Protein AF-A0A955XIW6-F1 (afdb_monomer_lite)

Structure (mmCIF, N/CA/C/O backbone):
data_AF-A0A955XIW6-F1
#
_entry.id   AF-A0A955XIW6-F1
#
loop_
_atom_site.group_PDB
_atom_site.id
_atom_site.type_symbol
_atom_site.label_atom_id
_atom_site.label_alt_id
_atom_site.label_comp_id
_atom_site.label_asym_id
_atom_site.label_entity_id
_atom_site.label_seq_id
_atom_site.pdbx_PDB_ins_code
_atom_site.Cartn_x
_atom_site.Cartn_y
_atom_site.Cartn_z
_atom_site.occupancy
_atom_site.B_iso_or_equiv
_atom_site.auth_seq_id
_atom_site.auth_comp_id
_atom_site.auth_asym_id
_atom_site.auth_atom_id
_atom_site.pdbx_PDB_model_num
ATOM 1 N N . MET A 1 1 ? -33.680 19.887 13.779 1.00 38.38 1 MET A N 1
ATOM 2 C CA . MET A 1 1 ? -32.211 19.962 13.928 1.00 38.38 1 MET A CA 1
ATOM 3 C C . MET A 1 1 ? -31.646 18.628 13.481 1.00 38.38 1 MET A C 1
ATOM 5 O O . MET A 1 1 ? -32.056 17.613 14.028 1.00 38.38 1 MET A O 1
ATOM 9 N N . ARG A 1 2 ? -30.836 18.601 12.418 1.00 37.00 2 ARG A N 1
ATOM 10 C CA . ARG A 1 2 ? -30.135 17.376 12.003 1.00 37.00 2 ARG A CA 1
ATOM 11 C C . ARG A 1 2 ? -28.950 17.178 12.957 1.00 37.00 2 ARG A C 1
ATOM 13 O O . ARG A 1 2 ? -28.319 18.185 13.266 1.00 37.00 2 ARG A O 1
ATOM 20 N N . PRO A 1 3 ? -28.671 15.960 13.448 1.00 46.31 3 PRO A N 1
ATOM 21 C CA . PRO A 1 3 ? -27.450 15.721 14.205 1.00 46.31 3 PRO A CA 1
ATOM 22 C C . PRO A 1 3 ? -26.263 15.999 13.280 1.00 46.31 3 PRO A C 1
ATOM 24 O O . PRO A 1 3 ? -26.223 15.479 12.160 1.00 46.31 3 PRO A O 1
ATOM 27 N N . ASP A 1 4 ? -25.359 16.868 13.726 1.00 52.41 4 ASP A N 1
ATOM 28 C CA . ASP A 1 4 ? -24.097 17.112 13.040 1.00 52.41 4 ASP A CA 1
ATOM 29 C C . ASP A 1 4 ? -23.379 15.778 12.871 1.00 52.41 4 ASP A C 1
ATOM 31 O O . ASP A 1 4 ? -23.241 14.998 13.818 1.00 52.41 4 ASP A O 1
ATOM 35 N N . ARG A 1 5 ? -22.985 15.478 11.632 1.00 57.91 5 ARG A N 1
ATOM 36 C CA . ARG A 1 5 ? -22.161 14.301 11.375 1.00 57.91 5 ARG A CA 1
ATOM 37 C C . ARG A 1 5 ? -20.824 14.504 12.091 1.00 57.91 5 ARG A C 1
ATOM 39 O O . ARG A 1 5 ? -20.301 15.619 12.045 1.00 57.91 5 ARG A O 1
ATOM 46 N N . PRO A 1 6 ? -20.265 13.464 12.729 1.00 60.72 6 PRO A N 1
ATOM 47 C CA . PRO A 1 6 ? -18.927 13.560 13.292 1.00 60.72 6 PRO A CA 1
ATOM 48 C C . PRO A 1 6 ? -17.937 13.976 12.195 1.00 60.72 6 PRO A C 1
ATOM 50 O O . PRO A 1 6 ? -18.067 13.564 11.040 1.00 60.72 6 PRO A O 1
ATOM 53 N N . SER A 1 7 ? -16.970 14.822 12.554 1.00 70.81 7 SER A N 1
ATOM 54 C CA . SER A 1 7 ? -15.872 15.185 11.654 1.00 70.81 7 SER A CA 1
ATOM 55 C C . SER A 1 7 ? -15.131 13.920 11.210 1.00 70.81 7 SER A C 1
ATOM 57 O O . SER A 1 7 ? -14.942 13.007 12.015 1.00 70.81 7 SER A O 1
ATOM 59 N N . THR A 1 8 ? -14.672 13.873 9.956 1.00 77.31 8 THR A N 1
ATOM 60 C CA . THR A 1 8 ? -13.858 12.765 9.420 1.00 77.31 8 THR A CA 1
ATOM 61 C C . THR A 1 8 ? -12.660 12.449 10.329 1.00 77.31 8 THR A C 1
ATOM 63 O O . THR A 1 8 ? -12.328 11.285 10.539 1.00 77.31 8 THR A O 1
ATOM 66 N N . ASP A 1 9 ? -12.077 13.476 10.954 1.00 79.06 9 ASP A N 1
ATOM 67 C CA . ASP A 1 9 ? -10.955 13.333 11.889 1.00 79.06 9 ASP A CA 1
ATOM 68 C C . ASP A 1 9 ? -11.348 12.606 13.186 1.00 79.06 9 ASP A C 1
ATOM 70 O O . ASP A 1 9 ? -10.574 11.807 13.718 1.00 79.06 9 ASP A O 1
ATOM 74 N N . ASP A 1 10 ? -12.564 12.836 13.691 1.00 82.75 10 ASP A N 1
ATOM 75 C CA . ASP A 1 10 ? -13.073 12.164 14.890 1.00 82.75 10 ASP A CA 1
ATOM 76 C C . ASP A 1 10 ? -13.333 10.678 14.609 1.00 82.75 10 ASP A C 1
ATOM 78 O O . ASP A 1 10 ? -13.043 9.831 15.454 1.00 82.75 10 ASP A O 1
ATOM 82 N N . GLU A 1 11 ? -13.821 10.331 13.415 1.00 84.25 11 GLU A N 1
ATOM 83 C CA . GLU A 1 11 ? -13.985 8.931 13.012 1.00 84.25 11 GLU A CA 1
ATOM 84 C C . GLU A 1 11 ? -12.640 8.198 12.903 1.00 84.25 11 GLU A C 1
ATOM 86 O O . GLU A 1 11 ? -12.513 7.048 13.337 1.00 84.25 11 GLU A O 1
ATOM 91 N N . ASP A 1 12 ? -11.616 8.856 12.365 1.00 82.75 12 ASP A N 1
ATOM 92 C CA . ASP A 1 12 ? -10.284 8.268 12.245 1.00 82.75 12 ASP A CA 1
ATOM 93 C C . ASP A 1 12 ? -9.583 8.141 13.606 1.00 82.75 12 ASP A C 1
ATOM 95 O O . ASP A 1 12 ? -8.944 7.119 13.882 1.00 82.75 12 ASP A O 1
ATOM 99 N N . LEU A 1 13 ? -9.741 9.123 14.498 1.00 84.75 13 LEU A N 1
ATOM 100 C CA . LEU A 1 13 ? -9.284 9.033 15.889 1.00 84.75 13 LEU A CA 1
ATOM 101 C C . LEU A 1 13 ? -9.986 7.900 16.644 1.00 84.75 13 LEU A C 1
ATOM 103 O O . LEU A 1 13 ? -9.336 7.162 17.387 1.00 84.75 13 LEU A O 1
ATOM 107 N N . ALA A 1 14 ? -11.285 7.716 16.411 1.00 84.56 14 ALA A N 1
ATOM 108 C CA . ALA A 1 14 ? -12.060 6.604 16.943 1.00 84.56 14 ALA A CA 1
ATOM 109 C C . ALA A 1 14 ? -11.478 5.247 16.509 1.00 84.56 14 ALA A C 1
ATOM 111 O O . ALA A 1 14 ? -11.221 4.380 17.350 1.00 84.56 14 ALA A O 1
ATOM 112 N N . ARG A 1 15 ? -11.197 5.064 15.213 1.00 85.00 15 ARG A N 1
ATOM 113 C CA . ARG A 1 15 ? -10.587 3.822 14.701 1.00 85.00 15 ARG A CA 1
ATOM 114 C C . ARG A 1 15 ? -9.223 3.553 15.330 1.00 85.00 15 ARG A C 1
ATOM 116 O O . ARG A 1 15 ? -8.916 2.407 15.659 1.00 85.00 15 ARG A O 1
ATOM 123 N N . VAL A 1 16 ? -8.410 4.594 15.518 1.00 84.25 16 VAL A N 1
ATOM 124 C CA . VAL A 1 16 ? -7.100 4.478 16.174 1.00 84.25 16 VAL A CA 1
ATOM 125 C C . VAL A 1 16 ? -7.256 4.069 17.639 1.00 84.25 16 VAL A C 1
ATOM 127 O O . VAL A 1 16 ? -6.618 3.103 18.054 1.00 84.25 16 VAL A O 1
ATOM 130 N N . ALA A 1 17 ? -8.132 4.730 18.399 1.00 83.75 17 ALA A N 1
ATOM 131 C CA . ALA A 1 17 ? -8.375 4.416 19.807 1.00 83.75 17 ALA A CA 1
ATOM 132 C C . ALA A 1 17 ? -8.881 2.976 20.006 1.00 83.75 17 ALA A C 1
ATOM 134 O O . ALA A 1 17 ? -8.405 2.274 20.902 1.00 83.75 17 ALA A O 1
ATOM 135 N N . LEU A 1 18 ? -9.779 2.516 19.126 1.00 86.44 18 LEU A N 1
ATOM 136 C CA . LEU A 1 18 ? -10.294 1.147 19.134 1.00 86.44 18 LEU A CA 1
ATOM 137 C C . LEU A 1 18 ? -9.196 0.127 18.801 1.00 86.44 18 LEU A C 1
ATOM 139 O O . LEU A 1 18 ? -9.043 -0.867 19.506 1.00 86.44 18 LEU A O 1
ATOM 143 N N . ARG A 1 19 ? -8.382 0.384 17.767 1.00 83.19 19 ARG A N 1
ATOM 144 C CA . ARG A 1 19 ? -7.275 -0.508 17.373 1.00 83.19 19 ARG A CA 1
ATOM 145 C C . ARG A 1 19 ? -6.213 -0.645 18.466 1.00 83.19 19 ARG A C 1
ATOM 147 O O . ARG A 1 19 ? -5.541 -1.668 18.539 1.00 83.19 19 ARG A O 1
ATOM 154 N N . MET A 1 20 ? -6.052 0.383 19.292 1.00 80.06 20 MET A N 1
ATOM 155 C CA . MET A 1 20 ? -5.128 0.377 20.426 1.00 80.06 20 MET A CA 1
ATOM 156 C C . MET A 1 20 ? -5.730 -0.231 21.701 1.00 80.06 20 MET A C 1
ATOM 158 O O . MET A 1 20 ? -5.010 -0.358 22.687 1.00 80.06 20 MET A O 1
ATOM 162 N N . GLY A 1 21 ? -7.019 -0.597 21.700 1.00 82.69 21 GLY A N 1
ATOM 163 C CA . GLY A 1 21 ? -7.704 -1.165 22.865 1.00 82.69 21 GLY A CA 1
ATOM 164 C C . GLY A 1 21 ? -7.826 -0.192 24.040 1.00 82.69 21 GLY A C 1
ATOM 165 O O . GLY A 1 21 ? -7.920 -0.624 25.183 1.00 82.69 21 GLY A O 1
ATOM 166 N N . LEU A 1 22 ? -7.774 1.118 23.778 1.00 81.81 22 LEU A N 1
ATOM 167 C CA . LEU A 1 22 ? -7.782 2.141 24.828 1.00 81.81 22 LEU A CA 1
ATOM 168 C C . LEU A 1 22 ? -9.195 2.483 25.309 1.00 81.81 22 LEU A C 1
ATOM 170 O O . LEU A 1 22 ? -9.348 3.007 26.408 1.00 81.81 22 LEU A O 1
ATOM 174 N N . VAL A 1 23 ? -10.210 2.227 24.478 1.00 83.56 23 VAL A N 1
ATOM 175 C CA . VAL A 1 23 ? -11.614 2.561 24.742 1.00 83.56 23 VAL A CA 1
ATOM 176 C C . VAL A 1 23 ? -12.522 1.499 24.131 1.00 83.56 23 VAL A C 1
ATOM 178 O O . VAL A 1 23 ? -12.288 1.050 23.008 1.00 83.56 23 VAL A O 1
ATOM 181 N N . ASP A 1 24 ? -13.591 1.151 24.843 1.00 86.00 24 ASP A N 1
ATOM 182 C CA . ASP A 1 24 ? -14.615 0.224 24.364 1.00 86.00 24 ASP A CA 1
ATOM 183 C C . ASP A 1 24 ? -15.459 0.821 23.228 1.00 86.00 24 ASP A C 1
ATOM 185 O O . ASP A 1 24 ? -15.767 2.017 23.205 1.00 86.00 24 ASP A O 1
ATOM 189 N N . ALA A 1 25 ? -15.925 -0.037 22.317 1.00 84.00 25 ALA A N 1
ATOM 190 C CA . ALA A 1 25 ? -16.745 0.370 21.173 1.00 84.00 25 ALA A CA 1
ATOM 191 C C . ALA A 1 25 ? -18.039 1.104 21.579 1.00 84.00 25 ALA A C 1
ATOM 193 O O . ALA A 1 25 ? -18.483 2.006 20.866 1.00 84.00 25 ALA A O 1
ATOM 194 N N . ASP A 1 26 ? -18.635 0.751 22.722 1.00 83.06 26 ASP A N 1
ATOM 195 C CA . ASP A 1 26 ? -19.843 1.408 23.234 1.00 83.06 26 ASP A CA 1
ATOM 196 C C . ASP A 1 26 ? -19.561 2.830 23.732 1.00 83.06 26 ASP A C 1
ATOM 198 O O . ASP A 1 26 ? -20.311 3.757 23.419 1.00 83.06 26 ASP A O 1
ATOM 202 N N . ALA A 1 27 ? -18.448 3.028 24.444 1.00 81.75 27 ALA A N 1
ATOM 203 C CA . ALA A 1 27 ? -18.028 4.347 24.913 1.00 81.75 27 ALA A CA 1
ATOM 204 C C . ALA A 1 27 ? -17.672 5.272 23.737 1.00 81.75 27 ALA A C 1
ATOM 206 O O . ALA A 1 27 ? -18.007 6.456 23.751 1.00 81.75 27 ALA A O 1
ATOM 207 N N . LEU A 1 28 ? -17.064 4.714 22.689 1.00 84.88 28 LEU A N 1
ATOM 208 C CA . LEU A 1 28 ? -16.744 5.422 21.453 1.00 84.88 28 LEU A CA 1
ATOM 209 C C . LEU A 1 28 ? -18.006 5.854 20.688 1.00 84.88 28 LEU A C 1
ATOM 211 O O . LEU A 1 28 ? -18.112 7.005 20.266 1.00 84.88 28 LEU A O 1
ATOM 215 N N . ARG A 1 29 ? -18.985 4.946 20.546 1.00 83.88 29 ARG A N 1
ATOM 216 C CA . ARG A 1 29 ? -20.280 5.237 19.908 1.00 83.88 29 ARG A CA 1
ATOM 217 C C . ARG A 1 29 ? -21.044 6.321 20.663 1.00 83.88 29 ARG A C 1
ATOM 219 O O . ARG A 1 29 ? -21.563 7.240 20.036 1.00 83.88 29 ARG A O 1
ATOM 226 N N . ALA A 1 30 ? -21.074 6.244 21.993 1.00 82.81 30 ALA A N 1
ATOM 227 C CA . ALA A 1 30 ? -21.705 7.260 22.829 1.00 82.81 30 ALA A CA 1
ATOM 228 C C . ALA A 1 30 ? -21.022 8.630 22.682 1.00 82.81 30 ALA A C 1
ATOM 230 O O . ALA A 1 30 ? -21.704 9.645 22.556 1.00 82.81 30 ALA A O 1
ATOM 231 N N . ALA A 1 31 ? -19.686 8.655 22.643 1.00 82.25 31 ALA A N 1
ATOM 232 C CA . ALA A 1 31 ? -18.928 9.886 22.463 1.00 82.25 31 ALA A CA 1
ATOM 233 C C . ALA A 1 31 ? -19.167 10.513 21.083 1.00 82.25 31 ALA A C 1
ATOM 235 O O . ALA A 1 31 ? -19.393 11.714 21.020 1.00 82.25 31 ALA A O 1
ATOM 236 N N . LEU A 1 32 ? -19.191 9.721 20.003 1.00 83.31 32 LEU A N 1
ATOM 237 C CA . LEU A 1 32 ? -19.461 10.202 18.641 1.00 83.31 32 LEU A CA 1
ATOM 238 C C . LEU A 1 32 ? -20.900 10.706 18.452 1.00 83.31 32 LEU A C 1
ATOM 240 O O . LEU A 1 32 ? -21.112 11.655 17.703 1.00 83.31 32 LEU A O 1
ATOM 244 N N . ALA A 1 33 ? -21.877 10.097 19.131 1.00 81.81 33 ALA A N 1
ATOM 245 C CA . ALA A 1 33 ? -23.287 10.482 19.044 1.00 81.81 33 ALA A CA 1
ATOM 246 C C . ALA A 1 33 ? -23.636 11.746 19.853 1.00 81.81 33 ALA A C 1
ATOM 248 O O . ALA A 1 33 ? -24.659 12.380 19.588 1.00 81.81 33 ALA A O 1
ATOM 249 N N . ALA A 1 34 ? -22.820 12.108 20.846 1.00 78.06 34 ALA A N 1
ATOM 250 C CA . ALA A 1 34 ? -23.052 13.283 21.676 1.00 78.06 34 ALA A CA 1
ATOM 251 C C . ALA A 1 34 ? -22.652 14.571 20.927 1.00 78.06 34 ALA A C 1
ATOM 253 O O . ALA A 1 34 ? -21.467 14.730 20.613 1.00 78.06 34 ALA A O 1
ATOM 254 N N . PRO A 1 35 ? -23.582 15.513 20.673 1.00 68.56 35 PRO A N 1
ATOM 255 C CA . PRO A 1 35 ? -23.243 16.795 20.064 1.00 68.56 35 PRO A CA 1
ATOM 256 C C . PRO A 1 35 ? -22.371 17.606 21.029 1.00 68.56 35 PRO A C 1
ATOM 258 O O . PRO A 1 35 ? -22.743 17.834 22.182 1.00 68.56 35 PRO A O 1
ATOM 261 N N . SER A 1 36 ? -21.187 18.010 20.579 1.00 73.19 36 SER A N 1
ATOM 262 C CA . SER A 1 36 ? -20.248 18.797 21.374 1.00 73.19 36 SER A CA 1
ATOM 263 C C . SER A 1 36 ? -19.308 19.577 20.469 1.00 73.19 36 SER A C 1
ATOM 265 O O . SER A 1 36 ? -18.852 19.047 19.462 1.00 73.19 36 SER A O 1
ATOM 267 N N . ASP A 1 37 ? -18.940 20.780 20.901 1.00 73.69 37 ASP A N 1
ATOM 268 C CA . ASP A 1 37 ? -17.902 21.594 20.256 1.00 73.69 37 ASP A CA 1
ATOM 269 C C . ASP A 1 37 ? -16.476 21.115 20.598 1.00 73.69 37 ASP A C 1
ATOM 271 O O . ASP A 1 37 ? -15.488 21.714 20.176 1.00 73.69 37 ASP A O 1
ATOM 275 N N . ARG A 1 38 ? -16.344 20.053 21.407 1.00 77.25 38 ARG A N 1
ATOM 276 C CA . ARG A 1 38 ? -15.060 19.467 21.815 1.00 77.25 38 ARG A CA 1
ATOM 277 C C . ARG A 1 38 ? -14.713 18.255 20.952 1.00 77.25 38 ARG A C 1
ATOM 279 O O . ARG A 1 38 ? -15.581 17.430 20.664 1.00 77.25 38 ARG A O 1
ATOM 286 N N . GLY A 1 39 ? -13.430 18.101 20.621 1.00 83.44 39 GLY A N 1
ATOM 287 C CA . GLY A 1 39 ? -12.929 16.945 19.870 1.00 83.44 39 GLY A CA 1
ATOM 288 C C . GLY A 1 39 ? -13.199 15.615 20.583 1.00 83.44 39 GLY A C 1
ATOM 289 O O . GLY A 1 39 ? -13.382 15.569 21.804 1.00 83.44 39 GLY A O 1
ATOM 290 N N . LEU A 1 40 ? -13.228 14.506 19.834 1.00 85.81 40 LEU A N 1
ATOM 291 C CA . LEU A 1 40 ? -13.548 13.175 20.375 1.00 85.81 40 LEU A CA 1
ATOM 292 C C . LEU A 1 40 ? -12.718 12.796 21.614 1.00 85.81 40 LEU A C 1
ATOM 294 O O . LEU A 1 40 ? -13.264 12.291 22.595 1.00 85.81 40 LEU A O 1
ATOM 298 N N . LEU A 1 41 ? -11.405 13.036 21.588 1.00 85.00 41 LEU A N 1
ATOM 299 C CA . LEU A 1 41 ? -10.522 12.660 22.696 1.00 85.00 41 LEU A CA 1
ATOM 300 C C . LEU A 1 41 ? -10.822 13.455 23.970 1.00 85.00 41 LEU A C 1
ATOM 302 O O . LEU A 1 41 ? -10.841 12.871 25.050 1.00 85.00 41 LEU A O 1
ATOM 306 N N . ASP A 1 42 ? -11.141 14.743 23.849 1.00 85.12 42 ASP A N 1
ATOM 307 C CA . ASP A 1 42 ? -11.477 15.592 24.995 1.00 85.12 42 ASP A CA 1
ATOM 308 C C . ASP A 1 42 ? -12.825 15.181 25.608 1.00 85.12 42 ASP A C 1
ATOM 310 O O . ASP A 1 42 ? -12.999 15.222 26.827 1.00 85.12 42 ASP A O 1
ATOM 314 N N . ARG A 1 43 ? -13.776 14.717 24.778 1.00 86.81 43 ARG A N 1
ATOM 315 C CA . ARG A 1 43 ? -15.036 14.110 25.245 1.00 86.81 43 ARG A CA 1
ATOM 316 C C . ARG A 1 43 ? -14.783 12.826 26.034 1.00 86.81 43 ARG A C 1
ATOM 318 O O . ARG A 1 43 ? -15.349 12.644 27.110 1.00 86.81 43 ARG A O 1
ATOM 325 N N . LEU A 1 44 ? -13.916 11.951 25.527 1.00 85.50 44 LEU A N 1
ATOM 326 C CA . LEU A 1 44 ? -13.565 10.690 26.189 1.00 85.50 44 LEU A CA 1
ATOM 327 C C . LEU A 1 44 ? -12.792 10.913 27.496 1.00 85.50 44 LEU A C 1
ATOM 329 O O . LEU A 1 44 ? -13.019 10.195 28.471 1.00 85.50 44 LEU A O 1
ATOM 333 N N . GLN A 1 45 ? -11.944 11.941 27.549 1.00 88.00 45 GLN A N 1
ATOM 334 C CA . GLN A 1 45 ? -11.270 12.371 28.775 1.00 88.00 45 GLN A CA 1
ATOM 335 C C . GLN A 1 45 ? -12.246 12.947 29.800 1.00 88.00 45 GLN A C 1
ATOM 337 O O . GLN A 1 45 ? -12.214 12.551 30.964 1.00 88.00 45 GLN A O 1
ATOM 342 N N . ALA A 1 46 ? -13.154 13.833 29.379 1.00 83.88 46 ALA A N 1
ATOM 343 C CA . ALA A 1 46 ? -14.174 14.404 30.258 1.00 83.88 46 ALA A CA 1
ATOM 344 C C . ALA A 1 46 ? -15.117 13.331 30.832 1.00 83.88 46 ALA A C 1
ATOM 346 O O . ALA A 1 46 ? -15.574 13.452 31.965 1.00 83.88 46 ALA A O 1
ATOM 347 N N . ALA A 1 47 ? -15.368 12.259 30.075 1.00 82.75 47 ALA A N 1
ATOM 348 C CA . ALA A 1 47 ? -16.132 11.097 30.521 1.00 82.75 47 ALA A CA 1
ATOM 349 C C . ALA A 1 47 ? -15.334 10.129 31.421 1.00 82.75 47 ALA A C 1
ATOM 351 O O . ALA A 1 47 ? -15.868 9.092 31.818 1.00 82.75 47 ALA A O 1
ATOM 352 N N . GLY A 1 48 ? -14.057 10.415 31.708 1.00 83.12 48 GLY A N 1
ATOM 353 C CA . GLY A 1 48 ? -13.176 9.550 32.499 1.00 83.12 48 GLY A CA 1
ATOM 354 C C . GLY A 1 48 ? -12.850 8.212 31.827 1.00 83.12 48 GLY A C 1
ATOM 355 O O . GLY A 1 48 ? -12.413 7.280 32.495 1.00 83.12 48 GLY A O 1
ATOM 356 N N . ARG A 1 49 ? -13.089 8.091 30.515 1.00 85.38 49 ARG A N 1
ATOM 357 C CA . ARG A 1 49 ? -12.875 6.860 29.736 1.00 85.38 49 ARG A CA 1
ATOM 358 C C . ARG A 1 49 ? -11.472 6.753 29.159 1.00 85.38 49 ARG A C 1
ATOM 360 O O . ARG A 1 49 ? -11.113 5.702 28.645 1.00 85.38 49 ARG A O 1
ATOM 367 N N . LEU A 1 50 ? -10.705 7.837 29.214 1.00 86.88 50 LEU A N 1
ATOM 368 C CA . LEU A 1 50 ? -9.379 7.922 28.631 1.00 86.88 50 LEU A CA 1
ATOM 369 C C . LEU A 1 50 ? -8.507 8.874 29.462 1.00 86.88 50 LEU A C 1
ATOM 371 O O . LEU A 1 50 ? -8.971 9.938 29.871 1.00 86.88 50 LEU A O 1
ATOM 375 N N . SER A 1 51 ? -7.250 8.511 29.716 1.00 87.88 51 SER A N 1
ATOM 376 C CA . SER A 1 51 ? -6.305 9.362 30.449 1.00 87.88 51 SER A CA 1
ATOM 377 C C . SER A 1 51 ? -5.680 10.455 29.565 1.00 87.88 51 SER A C 1
ATOM 379 O O . SER A 1 51 ? -5.746 10.419 28.333 1.00 87.88 51 SER A O 1
ATOM 381 N N . GLY A 1 52 ? -5.027 11.434 30.204 1.00 83.56 52 GLY A N 1
ATOM 382 C CA . GLY A 1 52 ? -4.179 12.439 29.546 1.00 83.56 52 GLY A CA 1
ATOM 383 C C . GLY A 1 52 ? -3.168 11.826 28.576 1.00 83.56 52 GLY A C 1
ATOM 384 O O . GLY A 1 52 ? -3.105 12.182 27.401 1.00 83.56 52 GLY A O 1
ATOM 385 N N . GLU A 1 53 ? -2.422 10.843 29.072 1.00 83.00 53 GLU A N 1
ATOM 386 C CA . GLU A 1 53 ? -1.368 10.154 28.328 1.00 83.00 53 GLU A CA 1
ATOM 387 C C . GLU A 1 53 ? -1.925 9.298 27.188 1.00 83.00 53 GLU A C 1
ATOM 389 O O . GLU A 1 53 ? -1.359 9.267 26.096 1.00 83.00 53 GLU A O 1
ATOM 394 N N . GLN A 1 54 ? -3.064 8.638 27.410 1.00 84.19 54 GLN A N 1
ATOM 395 C CA . GLN A 1 54 ? -3.731 7.828 26.392 1.00 84.19 54 GLN A CA 1
ATOM 396 C C . GLN A 1 54 ? -4.276 8.689 25.241 1.00 84.19 54 GLN A C 1
ATOM 398 O O . GLN A 1 54 ? -4.190 8.275 24.085 1.00 84.19 54 GLN A O 1
ATOM 403 N N . ALA A 1 55 ? -4.769 9.905 25.514 1.00 84.06 55 ALA A N 1
ATOM 404 C CA . ALA A 1 55 ? -5.171 10.841 24.455 1.00 84.06 55 ALA A CA 1
ATOM 405 C C . ALA A 1 55 ? -3.978 11.279 23.619 1.00 84.06 55 ALA A C 1
ATOM 407 O O . ALA A 1 55 ? -4.054 11.306 22.392 1.00 84.06 55 ALA A O 1
ATOM 408 N N . GLU A 1 56 ? -2.867 11.596 24.277 1.00 82.94 56 GLU A N 1
ATOM 409 C CA . GLU A 1 56 ? -1.657 12.026 23.590 1.00 82.94 56 GLU A CA 1
ATOM 410 C C . GLU A 1 56 ? -1.068 10.907 22.729 1.00 82.94 56 GLU A C 1
ATOM 412 O O . GLU A 1 56 ? -0.642 11.126 21.591 1.00 82.94 56 GLU A O 1
ATOM 417 N N . LEU A 1 57 ? -1.130 9.674 23.231 1.00 82.00 57 LEU A N 1
ATOM 418 C CA . LEU A 1 57 ? -0.770 8.484 22.481 1.00 82.00 57 LEU A CA 1
ATOM 419 C C . LEU A 1 57 ? -1.677 8.289 21.252 1.00 82.00 57 LEU A C 1
ATOM 421 O O . LEU A 1 57 ? -1.157 8.061 20.158 1.00 82.00 57 LEU A O 1
ATOM 425 N N . CYS A 1 58 ? -2.999 8.451 21.394 1.00 83.25 58 CYS A N 1
ATOM 426 C CA . CYS A 1 58 ? -3.945 8.422 20.272 1.00 83.25 58 CYS A CA 1
ATOM 427 C C . CYS A 1 58 ? -3.633 9.500 19.228 1.00 83.25 58 CYS A C 1
ATOM 429 O O . CYS A 1 58 ? -3.567 9.188 18.038 1.00 83.25 58 CYS A O 1
ATOM 431 N N . ARG A 1 59 ? -3.381 10.748 19.651 1.00 84.06 59 ARG A N 1
ATOM 432 C CA . ARG A 1 59 ? -3.016 11.853 18.746 1.00 84.06 59 ARG A CA 1
ATOM 433 C C . ARG A 1 59 ? -1.749 11.534 17.962 1.00 84.06 59 ARG A C 1
ATOM 435 O O . ARG A 1 59 ? -1.721 11.686 16.742 1.00 84.06 59 ARG A O 1
ATOM 442 N N . ARG A 1 60 ? -0.715 11.027 18.637 1.00 81.56 60 ARG A N 1
ATOM 443 C CA . ARG A 1 60 ? 0.538 10.608 17.994 1.00 81.56 60 ARG A CA 1
ATOM 444 C C . ARG A 1 60 ? 0.339 9.459 17.009 1.00 81.56 60 ARG A C 1
ATOM 446 O O . ARG A 1 60 ? 0.903 9.495 15.918 1.00 81.56 60 ARG A O 1
ATOM 453 N N . ALA A 1 61 ? -0.439 8.446 17.381 1.00 80.88 61 ALA A N 1
ATOM 454 C CA . ALA A 1 61 ? -0.710 7.291 16.530 1.00 80.88 61 ALA A CA 1
ATOM 455 C C . ALA A 1 61 ? -1.544 7.670 15.296 1.00 80.88 61 ALA A C 1
ATOM 457 O O . ALA A 1 61 ? -1.257 7.206 14.188 1.00 80.88 61 ALA A O 1
ATOM 458 N N . HIS A 1 62 ? -2.528 8.553 15.463 1.00 84.00 62 HIS A N 1
ATOM 459 C CA . HIS A 1 62 ? -3.304 9.107 14.362 1.00 84.00 62 HIS A CA 1
ATOM 460 C C . HIS A 1 62 ? -2.418 9.947 13.434 1.00 84.00 62 HIS A C 1
ATOM 462 O O . HIS A 1 62 ? -2.362 9.654 12.243 1.00 84.00 62 HIS A O 1
ATOM 468 N N . ALA A 1 63 ? -1.618 10.872 13.978 1.00 81.56 63 ALA A N 1
ATOM 469 C CA . ALA A 1 63 ? -0.674 11.680 13.203 1.00 81.56 63 ALA A CA 1
ATOM 470 C C . ALA A 1 63 ? 0.353 10.836 12.426 1.00 81.56 63 ALA A C 1
ATOM 472 O O . ALA A 1 63 ? 0.761 11.203 11.327 1.00 81.56 63 ALA A O 1
ATOM 473 N N . PHE A 1 64 ? 0.781 9.697 12.977 1.00 81.06 64 PHE A N 1
ATOM 474 C CA . PHE A 1 64 ? 1.640 8.757 12.256 1.00 81.06 64 PHE A CA 1
ATOM 475 C C . PHE A 1 64 ? 0.903 8.037 11.131 1.00 81.06 64 PHE A C 1
ATOM 477 O O . PHE A 1 64 ? 1.461 7.844 10.056 1.00 81.06 64 PHE A O 1
ATOM 484 N N . THR A 1 65 ? -0.342 7.629 11.371 1.00 81.38 65 THR A N 1
ATOM 485 C CA . THR A 1 65 ? -1.144 6.901 10.383 1.00 81.38 65 THR A CA 1
ATOM 486 C C . THR A 1 65 ? -1.492 7.800 9.197 1.00 81.38 65 THR A C 1
ATOM 488 O O . THR A 1 65 ? -1.350 7.368 8.055 1.00 81.38 65 THR A O 1
ATOM 491 N N . THR A 1 66 ? -1.867 9.056 9.449 1.00 81.31 66 THR A N 1
ATOM 492 C CA . THR A 1 66 ? -2.143 10.046 8.398 1.00 81.31 66 THR A CA 1
ATOM 493 C C . THR A 1 66 ? -0.884 10.396 7.615 1.00 81.31 66 THR A C 1
ATOM 495 O O . THR A 1 66 ? -0.905 10.352 6.385 1.00 81.31 66 THR A O 1
ATOM 498 N N . PHE A 1 67 ? 0.237 10.638 8.306 1.00 82.56 67 PHE A N 1
ATOM 499 C CA . PHE A 1 67 ? 1.536 10.839 7.664 1.00 82.56 67 PHE A CA 1
ATOM 500 C C . PHE A 1 67 ? 1.917 9.649 6.777 1.00 82.56 67 PHE A C 1
ATOM 502 O O . PHE A 1 67 ? 2.237 9.837 5.611 1.00 82.56 67 PHE A O 1
ATOM 509 N N . ARG A 1 68 ? 1.811 8.418 7.289 1.00 80.50 68 ARG A N 1
ATOM 510 C CA . ARG A 1 68 ? 2.151 7.198 6.545 1.00 80.50 68 ARG A CA 1
ATOM 511 C C . ARG A 1 68 ? 1.245 6.976 5.335 1.00 80.50 68 ARG A C 1
ATOM 513 O O . ARG A 1 68 ? 1.722 6.533 4.298 1.00 80.50 68 ARG A O 1
ATOM 520 N N . ALA A 1 69 ? -0.049 7.269 5.450 1.00 80.81 69 ALA A N 1
ATOM 521 C CA . ALA A 1 69 ? -0.982 7.165 4.331 1.00 80.81 69 ALA A CA 1
ATOM 522 C C . ALA A 1 69 ? -0.698 8.212 3.244 1.00 80.81 69 ALA A C 1
ATOM 524 O O . ALA A 1 69 ? -0.876 7.936 2.060 1.00 80.81 69 ALA A O 1
ATOM 525 N N . GLN A 1 70 ? -0.267 9.412 3.632 1.00 79.19 70 GLN A N 1
ATOM 526 C CA . GLN A 1 70 ? 0.145 10.444 2.687 1.00 79.19 70 GLN A CA 1
ATOM 527 C C . GLN A 1 70 ? 1.470 10.083 2.006 1.00 79.19 70 GLN A C 1
ATOM 529 O O . GLN A 1 70 ? 1.536 10.042 0.786 1.00 79.19 70 GLN A O 1
ATOM 534 N N . ASP A 1 71 ? 2.477 9.711 2.789 1.00 82.75 71 ASP A N 1
ATOM 535 C CA . ASP A 1 71 ? 3.812 9.348 2.309 1.00 82.75 71 ASP A CA 1
ATOM 536 C C . ASP A 1 71 ? 3.778 8.129 1.368 1.00 82.75 71 ASP A C 1
ATOM 538 O O . ASP A 1 71 ? 4.474 8.100 0.356 1.00 82.75 71 ASP A O 1
ATOM 542 N N . LEU A 1 72 ? 2.896 7.155 1.627 1.00 80.50 72 LEU A N 1
ATOM 543 C CA . LEU A 1 72 ? 2.638 6.055 0.694 1.00 80.50 72 LEU A CA 1
ATOM 544 C C . LEU A 1 72 ? 1.981 6.521 -0.607 1.00 80.50 72 LEU A C 1
ATOM 546 O O . LEU A 1 72 ? 2.411 6.084 -1.669 1.00 80.50 72 LEU A O 1
ATOM 550 N N . ARG A 1 73 ? 0.972 7.399 -0.543 1.00 80.38 73 ARG A N 1
ATOM 551 C CA . ARG A 1 73 ? 0.326 7.957 -1.745 1.00 80.38 73 ARG A CA 1
ATOM 552 C C . ARG A 1 73 ? 1.320 8.727 -2.612 1.00 80.38 73 ARG A C 1
ATOM 554 O O . ARG A 1 73 ? 1.269 8.620 -3.834 1.00 80.38 73 ARG A O 1
ATOM 561 N N . ASP A 1 74 ? 2.238 9.451 -1.981 1.00 77.56 74 ASP A N 1
ATOM 562 C CA . ASP A 1 74 ? 3.258 10.238 -2.673 1.00 77.56 74 ASP A CA 1
ATOM 563 C C . ASP A 1 74 ? 4.375 9.349 -3.254 1.00 77.56 74 ASP A C 1
ATOM 565 O O . ASP A 1 74 ? 4.888 9.618 -4.343 1.00 77.56 74 ASP A O 1
ATOM 569 N N . ALA A 1 75 ? 4.732 8.256 -2.571 1.00 78.94 75 ALA A N 1
ATOM 570 C CA . ALA A 1 75 ? 5.767 7.321 -3.015 1.00 78.94 75 ALA A CA 1
ATOM 571 C C . ALA A 1 75 ? 5.276 6.282 -4.038 1.00 78.94 75 ALA A C 1
ATOM 573 O O . ALA A 1 75 ? 6.065 5.819 -4.861 1.00 78.94 75 ALA A O 1
ATOM 574 N N . GLU A 1 76 ? 3.994 5.915 -4.022 1.00 83.56 76 GLU A N 1
ATOM 575 C CA . GLU A 1 76 ? 3.394 4.915 -4.912 1.00 83.56 76 GLU A CA 1
ATOM 576 C C . GLU A 1 76 ? 3.677 5.136 -6.412 1.00 83.56 76 GLU A C 1
ATOM 578 O O . GLU A 1 76 ? 4.111 4.182 -7.070 1.00 83.56 76 GLU A O 1
ATOM 583 N N . PRO A 1 77 ? 3.512 6.344 -6.991 1.00 79.12 77 PRO A N 1
ATOM 584 C CA . PRO A 1 77 ? 3.835 6.557 -8.400 1.00 79.12 77 PRO A CA 1
ATOM 585 C C . PRO A 1 77 ? 5.324 6.332 -8.696 1.00 79.12 77 PRO A C 1
ATOM 587 O O . PRO A 1 77 ? 5.657 5.791 -9.749 1.00 79.12 77 PRO A O 1
ATOM 590 N N . LEU A 1 78 ? 6.213 6.686 -7.763 1.00 78.50 78 LEU A N 1
ATOM 591 C CA . LEU A 1 78 ? 7.663 6.540 -7.916 1.00 78.50 78 LEU A CA 1
ATOM 592 C C . LEU A 1 78 ? 8.101 5.077 -7.796 1.00 78.50 78 LEU A C 1
ATOM 594 O O . LEU A 1 78 ? 8.899 4.606 -8.603 1.00 78.50 78 LEU A O 1
ATOM 598 N N . VAL A 1 79 ? 7.536 4.340 -6.838 1.00 81.94 79 VAL A N 1
ATOM 599 C CA . VAL A 1 79 ? 7.759 2.896 -6.666 1.00 81.94 79 VAL A CA 1
ATOM 600 C C . VAL A 1 79 ? 7.367 2.142 -7.936 1.00 81.94 79 VAL A C 1
ATOM 602 O O . VAL A 1 79 ? 8.153 1.339 -8.438 1.00 81.94 79 VAL A O 1
ATOM 605 N N . ARG A 1 80 ? 6.192 2.453 -8.502 1.00 77.81 80 ARG A N 1
ATOM 606 C CA . ARG A 1 80 ? 5.713 1.842 -9.751 1.00 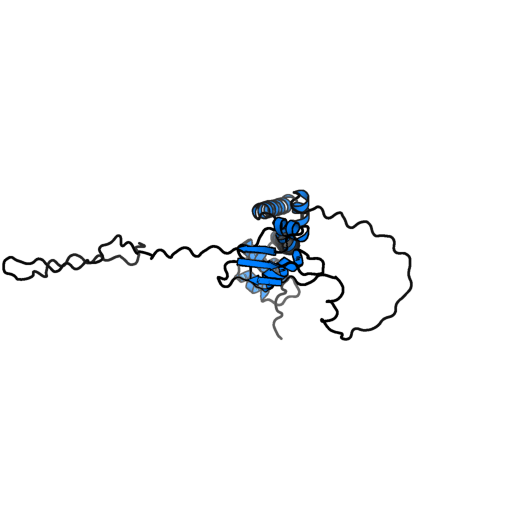77.81 80 ARG A CA 1
ATOM 607 C C . ARG A 1 80 ? 6.573 2.228 -10.952 1.00 77.81 80 ARG A C 1
ATOM 609 O O . ARG A 1 80 ? 6.902 1.372 -11.764 1.00 77.81 80 ARG A O 1
ATOM 616 N N . GLN A 1 81 ? 6.947 3.502 -11.065 1.00 76.88 81 GLN A N 1
ATOM 617 C CA . GLN A 1 81 ? 7.752 4.006 -12.180 1.00 76.88 81 GLN A CA 1
ATOM 618 C C . GLN A 1 81 ? 9.162 3.401 -12.212 1.00 76.88 81 GLN A C 1
ATOM 620 O O . GLN A 1 81 ? 9.690 3.153 -13.294 1.00 76.88 81 GLN A O 1
ATOM 625 N N . HIS A 1 82 ? 9.770 3.178 -11.046 1.00 73.88 82 HIS A N 1
ATOM 626 C CA . HIS A 1 82 ? 11.145 2.690 -10.926 1.00 73.88 82 HIS A CA 1
ATOM 627 C C . HIS A 1 82 ? 11.249 1.187 -10.639 1.00 73.88 82 HIS A C 1
ATOM 629 O O . HIS A 1 82 ? 12.349 0.705 -10.386 1.00 73.88 82 HIS A O 1
ATOM 635 N N . ALA A 1 83 ? 10.130 0.451 -10.699 1.00 80.12 83 ALA A N 1
ATOM 636 C CA . ALA A 1 83 ? 10.066 -0.985 -10.418 1.00 80.12 83 ALA A CA 1
ATOM 637 C C . ALA A 1 83 ? 10.789 -1.363 -9.110 1.00 80.12 83 ALA A C 1
ATOM 639 O O . ALA A 1 83 ? 11.537 -2.341 -9.048 1.00 80.12 83 ALA A O 1
ATOM 640 N N . VAL A 1 84 ? 10.595 -0.552 -8.063 1.00 80.00 84 VAL A N 1
ATOM 641 C CA . VAL A 1 84 ? 11.229 -0.793 -6.764 1.00 80.00 84 VAL A CA 1
ATOM 642 C C . VAL A 1 84 ? 10.685 -2.108 -6.197 1.00 80.00 84 VAL A C 1
ATOM 644 O O . VAL A 1 84 ? 9.466 -2.272 -6.140 1.00 80.00 84 VAL A O 1
ATOM 647 N N . PRO A 1 85 ? 11.545 -3.041 -5.751 1.00 79.06 85 PRO A N 1
ATOM 648 C CA . PRO A 1 85 ? 11.084 -4.317 -5.226 1.00 79.06 85 PRO A CA 1
ATOM 649 C C . PRO A 1 85 ? 10.261 -4.122 -3.949 1.00 79.06 85 PRO A C 1
ATOM 651 O O . PRO A 1 85 ? 10.685 -3.424 -3.023 1.00 79.06 85 PRO A O 1
ATOM 654 N N . ASP A 1 86 ? 9.121 -4.812 -3.867 1.00 77.19 86 ASP A N 1
ATOM 655 C CA . ASP A 1 86 ? 8.194 -4.742 -2.729 1.00 77.19 86 ASP A CA 1
ATOM 656 C C . ASP A 1 86 ? 8.879 -5.026 -1.386 1.00 77.19 86 ASP A C 1
ATOM 658 O O . ASP A 1 86 ? 8.547 -4.422 -0.366 1.00 77.19 86 ASP A O 1
ATOM 662 N N . GLU A 1 87 ? 9.878 -5.909 -1.381 1.00 77.94 87 GLU A N 1
ATOM 663 C CA . GLU A 1 87 ? 10.648 -6.238 -0.182 1.00 77.94 87 GLU A CA 1
ATOM 664 C C . GLU A 1 87 ? 11.453 -5.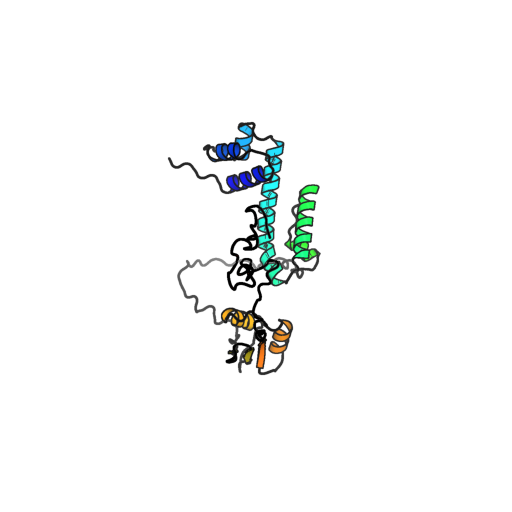040 0.343 1.00 77.94 87 GLU A C 1
ATOM 666 O O . GLU A 1 87 ? 11.516 -4.803 1.551 1.00 77.94 87 GLU A O 1
ATOM 671 N N . ALA A 1 88 ? 12.014 -4.220 -0.551 1.00 75.81 88 ALA A N 1
ATOM 672 C CA . ALA A 1 88 ? 12.712 -3.004 -0.146 1.00 75.81 88 ALA A CA 1
ATOM 673 C C . ALA A 1 88 ? 11.736 -1.969 0.426 1.00 75.81 88 ALA A C 1
ATOM 675 O O . ALA A 1 88 ? 12.022 -1.359 1.458 1.00 75.81 88 ALA A O 1
ATOM 676 N N . VAL A 1 89 ? 10.554 -1.825 -0.181 1.00 82.12 89 VAL A N 1
ATOM 677 C CA . VAL A 1 89 ? 9.493 -0.942 0.330 1.00 82.12 89 VAL A CA 1
ATOM 678 C C . VAL A 1 89 ? 9.049 -1.385 1.727 1.00 82.12 89 VAL A C 1
ATOM 680 O O . VAL A 1 89 ? 8.993 -0.566 2.646 1.00 82.12 89 VAL A O 1
ATOM 683 N N . ARG A 1 90 ? 8.800 -2.686 1.931 1.00 81.81 90 ARG A N 1
ATOM 684 C CA . ARG A 1 90 ? 8.429 -3.253 3.241 1.00 81.81 90 ARG A CA 1
ATOM 685 C C . ARG A 1 90 ? 9.499 -2.996 4.298 1.00 81.81 90 ARG A C 1
ATOM 687 O O . ARG A 1 90 ? 9.173 -2.521 5.388 1.00 81.81 90 ARG A O 1
ATOM 694 N N . ARG A 1 91 ? 10.770 -3.245 3.969 1.00 84.31 91 ARG A N 1
ATOM 695 C CA . ARG A 1 91 ? 11.908 -2.991 4.864 1.00 84.31 91 ARG A CA 1
ATOM 696 C C . ARG A 1 91 ? 11.983 -1.522 5.287 1.00 84.31 91 ARG A C 1
ATOM 698 O O . ARG A 1 91 ? 12.152 -1.235 6.473 1.00 84.31 91 ARG A O 1
ATOM 705 N N . LEU A 1 92 ? 11.821 -0.593 4.345 1.00 84.06 92 LEU A N 1
ATOM 706 C CA . LEU A 1 92 ? 11.872 0.847 4.619 1.00 84.06 92 LEU A CA 1
ATOM 707 C C . LEU A 1 92 ? 10.680 1.340 5.444 1.00 84.06 92 LEU A C 1
ATOM 709 O O . LEU A 1 92 ? 10.857 2.151 6.352 1.00 84.06 92 LEU A O 1
ATOM 713 N N . LEU A 1 93 ? 9.484 0.810 5.199 1.00 83.06 93 LEU A N 1
ATOM 714 C CA . LEU A 1 93 ? 8.298 1.107 6.005 1.00 83.06 93 LEU A CA 1
ATOM 715 C C . LEU A 1 93 ? 8.417 0.596 7.447 1.00 83.06 93 LEU A C 1
ATOM 717 O O . LEU A 1 93 ? 7.908 1.234 8.378 1.00 83.06 93 LEU A O 1
ATOM 721 N N . GLU A 1 94 ? 9.072 -0.547 7.658 1.00 81.75 94 GLU A N 1
ATOM 722 C CA . GLU A 1 94 ? 9.345 -1.043 9.008 1.00 81.75 94 GLU A CA 1
ATOM 723 C C . GLU A 1 94 ? 10.427 -0.196 9.693 1.00 81.75 94 GLU A C 1
ATOM 725 O O . GLU A 1 94 ? 10.277 0.165 10.861 1.00 81.75 94 GLU A O 1
ATOM 730 N N . TYR A 1 95 ? 11.460 0.228 8.957 1.00 80.44 95 TYR A N 1
ATOM 731 C CA . TYR A 1 95 ? 12.459 1.177 9.458 1.00 80.44 95 TYR A CA 1
ATOM 732 C C . TYR A 1 95 ? 11.830 2.518 9.877 1.00 80.44 95 TYR A C 1
ATOM 734 O O . TYR A 1 95 ? 12.083 3.005 10.983 1.00 80.44 95 TYR A O 1
ATOM 742 N N . GLN A 1 96 ? 10.946 3.080 9.047 1.00 83.75 96 GLN A N 1
ATOM 743 C CA . GLN A 1 96 ? 10.184 4.299 9.338 1.00 83.75 96 GLN A CA 1
ATOM 744 C C . GLN A 1 96 ? 9.356 4.151 10.624 1.00 83.75 96 GLN A C 1
ATOM 746 O O . GLN A 1 96 ? 9.392 5.020 11.498 1.00 83.75 96 GLN A O 1
ATOM 751 N N . LYS A 1 97 ? 8.654 3.021 10.785 1.00 79.12 97 LYS A N 1
ATOM 752 C CA . LYS A 1 97 ? 7.884 2.707 11.998 1.00 79.12 97 LYS A CA 1
ATOM 753 C C . LYS A 1 97 ? 8.776 2.622 13.236 1.00 79.12 97 LYS A C 1
ATOM 755 O O . LYS A 1 97 ? 8.441 3.208 14.263 1.00 79.12 97 LYS A O 1
ATOM 760 N N . GLN A 1 98 ? 9.915 1.936 13.160 1.00 77.38 98 GLN A N 1
ATOM 761 C CA . GLN A 1 98 ? 10.831 1.813 14.298 1.00 77.38 98 GLN A CA 1
ATOM 762 C C . GLN A 1 98 ? 11.443 3.157 14.707 1.00 77.38 98 GLN A C 1
ATOM 764 O O . GLN A 1 98 ? 11.558 3.436 15.902 1.00 77.38 98 GLN A O 1
ATOM 769 N N . ARG A 1 99 ? 11.812 4.009 13.742 1.00 79.31 99 ARG A N 1
ATOM 770 C CA . ARG A 1 99 ? 12.324 5.363 14.012 1.00 79.31 99 ARG A CA 1
ATOM 771 C C . ARG A 1 99 ? 11.267 6.250 14.654 1.00 79.31 99 ARG A C 1
ATOM 773 O O . ARG A 1 99 ? 11.561 6.895 15.661 1.00 79.31 99 ARG A O 1
ATOM 780 N N . PHE A 1 100 ? 10.036 6.205 14.151 1.00 77.31 100 PHE A N 1
ATOM 781 C CA . PHE A 1 100 ? 8.930 6.949 14.739 1.00 77.31 100 PHE A CA 1
ATOM 782 C C . PHE A 1 100 ? 8.644 6.511 16.183 1.00 77.31 100 PHE A C 1
ATOM 784 O O . PHE A 1 100 ? 8.475 7.351 17.062 1.00 77.31 100 PHE A O 1
ATOM 791 N N . LEU A 1 101 ? 8.651 5.204 16.462 1.00 70.88 101 LEU A N 1
ATOM 792 C CA . LEU A 1 101 ? 8.415 4.691 17.814 1.00 70.88 101 LEU A CA 1
ATOM 793 C C . LEU A 1 101 ? 9.545 5.037 18.795 1.00 70.88 101 LEU A C 1
ATOM 795 O O . LEU A 1 101 ? 9.261 5.332 19.953 1.00 70.88 101 LEU A O 1
ATOM 799 N N . LYS A 1 102 ? 10.810 5.002 18.352 1.00 72.25 102 LYS A N 1
ATOM 800 C CA . LYS A 1 102 ? 11.977 5.236 19.222 1.00 72.25 102 LYS A CA 1
ATOM 801 C C . LYS A 1 102 ? 12.314 6.712 19.431 1.00 72.25 102 LYS A C 1
ATOM 803 O O . LYS A 1 102 ? 12.739 7.077 20.518 1.00 72.25 102 LYS A O 1
ATOM 808 N N . VAL A 1 103 ? 12.194 7.535 18.388 1.00 75.88 103 VAL A N 1
ATOM 809 C CA . VAL A 1 103 ? 12.714 8.918 18.364 1.00 75.88 103 VAL A CA 1
ATOM 810 C C . VAL A 1 103 ? 11.613 9.940 18.057 1.00 75.88 103 VAL A C 1
ATOM 812 O O . VAL A 1 103 ? 11.810 11.132 18.259 1.00 75.88 103 VAL A O 1
ATOM 815 N N . GLY A 1 104 ? 10.440 9.502 17.586 1.00 67.81 104 GLY A N 1
ATOM 816 C CA . GLY A 1 104 ? 9.371 10.404 17.139 1.00 67.81 104 GLY A CA 1
ATOM 817 C C . GLY A 1 104 ? 9.649 11.070 15.788 1.00 67.81 104 GLY A C 1
ATOM 818 O O . GLY A 1 104 ? 8.871 11.912 15.347 1.00 67.81 104 GLY A O 1
ATOM 819 N N . GLU A 1 105 ? 10.741 10.699 15.119 1.00 74.88 105 GLU A N 1
ATOM 820 C CA . GLU A 1 105 ? 11.135 11.280 13.840 1.00 74.88 105 GLU A CA 1
ATOM 821 C C . GLU A 1 105 ? 10.250 10.755 12.702 1.00 74.88 105 GLU A C 1
ATOM 823 O O . GLU A 1 105 ? 9.997 9.551 12.586 1.00 74.88 105 GLU A O 1
ATOM 828 N N . ARG A 1 106 ? 9.783 11.674 11.852 1.00 77.19 106 ARG A N 1
ATOM 829 C CA . ARG A 1 106 ? 9.004 11.377 10.648 1.00 77.19 106 ARG A CA 1
ATOM 830 C C . ARG A 1 106 ? 9.943 11.388 9.450 1.00 77.19 106 ARG A C 1
ATOM 832 O O . ARG A 1 106 ? 10.365 12.448 9.006 1.00 77.19 106 ARG A O 1
ATOM 839 N N . LEU A 1 107 ? 10.283 10.205 8.958 1.00 77.56 107 LEU A N 1
ATOM 840 C CA . LEU A 1 107 ? 11.111 10.033 7.765 1.00 77.56 107 LEU A CA 1
ATOM 841 C C . LEU A 1 107 ? 10.207 9.807 6.557 1.00 77.56 107 LEU A C 1
ATOM 843 O O . LEU A 1 107 ? 9.283 9.006 6.670 1.00 77.56 107 LEU A O 1
ATOM 847 N N . SER A 1 108 ? 10.462 10.469 5.429 1.00 81.94 108 SER A N 1
ATOM 848 C CA . SER A 1 108 ? 9.734 10.186 4.187 1.00 81.94 108 SER A CA 1
ATOM 849 C C . SER A 1 108 ? 10.251 8.906 3.533 1.00 81.94 108 SER A C 1
ATOM 851 O O . SER A 1 108 ? 11.462 8.697 3.417 1.00 81.94 108 SER A O 1
ATOM 853 N N . LEU A 1 109 ? 9.335 8.060 3.064 1.00 81.56 109 LEU A N 1
ATOM 854 C CA . LEU A 1 109 ? 9.649 6.881 2.267 1.00 81.56 109 LEU A CA 1
ATOM 855 C C . LEU A 1 109 ? 10.377 7.261 0.973 1.00 81.56 109 LEU A C 1
ATOM 857 O O . LEU A 1 109 ? 11.280 6.539 0.563 1.00 81.56 109 LEU A O 1
ATOM 861 N N . VAL A 1 110 ? 10.056 8.407 0.364 1.00 77.06 110 VAL A N 1
ATOM 862 C CA . VAL A 1 110 ? 10.731 8.894 -0.852 1.00 77.06 110 VAL A CA 1
ATOM 863 C C . VAL A 1 110 ? 12.207 9.186 -0.584 1.00 77.06 110 VAL A C 1
ATOM 865 O O . VAL A 1 110 ? 13.071 8.764 -1.354 1.00 77.06 110 VAL A O 1
ATOM 868 N N . ASP A 1 111 ? 12.515 9.856 0.525 1.00 80.12 111 ASP A N 1
ATOM 869 C CA . ASP A 1 111 ? 13.897 10.164 0.907 1.00 80.12 111 ASP A CA 1
ATOM 870 C C . ASP A 1 111 ? 14.678 8.898 1.273 1.00 80.12 111 ASP A C 1
ATOM 872 O O . ASP A 1 111 ? 15.846 8.753 0.911 1.00 80.12 111 ASP A O 1
ATOM 876 N N . LEU A 1 112 ? 14.023 7.942 1.940 1.00 80.19 112 LEU A N 1
ATOM 877 C CA . LEU A 1 112 ? 14.610 6.637 2.242 1.00 80.19 112 LEU A CA 1
ATOM 878 C C . LEU A 1 112 ? 14.907 5.831 0.970 1.00 80.19 112 LEU A C 1
ATOM 880 O O . LEU A 1 112 ? 15.976 5.235 0.856 1.00 80.19 112 LEU A O 1
ATOM 884 N N . LEU A 1 113 ? 13.999 5.853 -0.006 1.00 80.38 113 LEU A N 1
ATOM 885 C CA . LEU A 1 113 ? 14.187 5.201 -1.300 1.00 80.38 113 LEU A CA 1
ATOM 886 C C . LEU A 1 113 ? 15.326 5.840 -2.109 1.00 80.38 113 LEU A C 1
ATOM 888 O O . LEU A 1 113 ? 16.108 5.123 -2.732 1.00 80.38 113 LEU A O 1
ATOM 892 N N . ARG A 1 114 ? 15.465 7.172 -2.069 1.00 78.62 114 ARG A N 1
ATOM 893 C CA . ARG A 1 114 ? 16.604 7.886 -2.677 1.00 78.62 114 ARG A CA 1
ATOM 894 C C . ARG A 1 114 ? 17.922 7.530 -2.000 1.00 78.62 114 ARG A C 1
ATOM 896 O O . ARG A 1 114 ? 18.904 7.254 -2.681 1.00 78.62 114 ARG A O 1
ATOM 903 N N . ARG A 1 115 ? 17.940 7.485 -0.666 1.00 78.75 115 ARG A N 1
ATOM 904 C CA . ARG A 1 115 ? 19.132 7.131 0.117 1.00 78.75 115 ARG A CA 1
ATOM 905 C C . ARG A 1 115 ? 19.646 5.726 -0.201 1.00 78.75 115 ARG A C 1
ATOM 907 O O . ARG A 1 115 ? 20.855 5.523 -0.249 1.00 78.75 115 ARG A O 1
ATOM 914 N N . GLU A 1 116 ? 18.745 4.776 -0.433 1.00 76.25 116 GLU A N 1
ATOM 915 C CA . GLU A 1 116 ? 19.082 3.403 -0.836 1.00 76.25 116 GLU A CA 1
ATOM 916 C C . GLU A 1 116 ? 19.377 3.272 -2.346 1.00 76.25 116 GLU A C 1
ATOM 918 O O . GLU A 1 116 ? 19.555 2.160 -2.832 1.00 76.25 116 GLU A O 1
ATOM 923 N N . GLN A 1 117 ? 19.428 4.384 -3.095 1.00 70.12 117 GLN A N 1
ATOM 924 C CA . GLN A 1 117 ? 19.648 4.430 -4.552 1.00 70.12 117 GLN A CA 1
ATOM 925 C C . GLN A 1 117 ? 18.590 3.665 -5.370 1.00 70.12 117 GLN A C 1
ATOM 927 O O . GLN A 1 117 ? 18.814 3.314 -6.526 1.00 70.12 117 GLN A O 1
ATOM 932 N N . LEU A 1 118 ? 17.413 3.424 -4.783 1.00 74.44 118 LEU A N 1
ATOM 933 C CA . LEU A 1 118 ? 16.280 2.754 -5.435 1.00 74.44 118 LEU A CA 1
ATOM 934 C C . LEU A 1 118 ? 15.447 3.718 -6.287 1.00 74.44 118 LEU A C 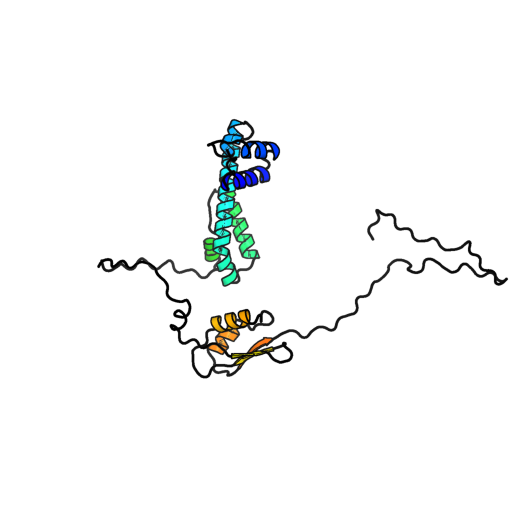1
ATOM 936 O O . LEU A 1 118 ? 14.665 3.294 -7.133 1.00 74.44 118 LEU A O 1
ATOM 940 N N . LEU A 1 119 ? 15.625 5.019 -6.070 1.00 66.94 119 LEU A N 1
ATOM 941 C CA . LEU A 1 119 ? 15.160 6.078 -6.952 1.00 66.94 119 LEU A CA 1
ATOM 942 C C . LEU A 1 119 ? 16.385 6.843 -7.462 1.00 66.94 119 LEU A C 1
ATOM 944 O O . LEU A 1 119 ? 17.316 7.055 -6.679 1.00 66.94 119 LEU A O 1
ATOM 948 N N . PRO A 1 120 ? 16.398 7.299 -8.728 1.00 62.19 120 PRO A N 1
ATOM 949 C CA . PRO A 1 120 ? 17.419 8.235 -9.171 1.00 62.19 120 PRO A CA 1
ATOM 950 C C . PRO A 1 120 ? 17.373 9.461 -8.257 1.00 62.19 120 PRO A C 1
ATOM 952 O O . PRO A 1 120 ? 16.284 9.958 -7.943 1.00 62.19 120 PRO A O 1
ATOM 955 N N . GLU A 1 121 ? 18.541 9.941 -7.817 1.00 50.94 121 GLU A N 1
ATOM 956 C CA . GLU A 1 121 ? 18.613 11.232 -7.143 1.00 50.94 121 GLU A CA 1
ATOM 957 C C . GLU A 1 121 ? 17.946 12.252 -8.059 1.00 50.94 121 GLU A C 1
ATOM 959 O O . GLU A 1 121 ? 18.433 12.554 -9.151 1.00 50.94 121 GLU A O 1
ATOM 964 N N . GLN A 1 122 ? 16.802 12.785 -7.631 1.00 48.25 122 GLN A N 1
ATOM 965 C CA . GLN A 1 122 ? 16.398 14.051 -8.193 1.00 48.25 122 GLN A CA 1
ATOM 966 C C . GLN A 1 122 ? 17.463 15.026 -7.732 1.00 48.25 122 GLN A C 1
ATOM 968 O O . GLN A 1 122 ? 17.575 15.303 -6.537 1.00 48.25 122 GLN A O 1
ATOM 973 N N . THR A 1 123 ? 18.261 15.505 -8.688 1.00 40.25 123 THR A N 1
ATOM 974 C CA . THR A 1 123 ? 19.037 16.724 -8.517 1.00 40.25 123 THR A CA 1
ATOM 975 C C . THR A 1 123 ? 18.125 17.706 -7.782 1.00 40.25 123 THR A C 1
ATOM 977 O O . THR A 1 123 ? 16.989 17.895 -8.240 1.00 40.25 123 THR A O 1
ATOM 980 N N . PRO A 1 124 ? 18.536 18.267 -6.628 1.00 44.28 124 PRO A N 1
ATOM 981 C CA . PRO A 1 124 ? 17.724 19.264 -5.945 1.00 44.28 124 PRO A CA 1
ATOM 982 C C . PRO A 1 124 ? 17.287 20.305 -6.979 1.00 44.28 124 PRO A C 1
ATOM 984 O O . PRO A 1 124 ? 18.066 20.565 -7.906 1.00 44.28 124 PRO A O 1
ATOM 987 N N . PRO A 1 125 ? 16.066 20.867 -6.880 1.00 40.00 125 PRO A N 1
ATOM 988 C CA . PRO A 1 125 ? 15.637 21.907 -7.799 1.00 40.00 125 PRO A CA 1
ATOM 989 C C . PRO A 1 125 ? 16.758 22.937 -7.858 1.00 40.00 125 PRO A C 1
ATOM 991 O O . PRO A 1 125 ? 17.099 23.553 -6.846 1.00 40.00 125 PRO A O 1
ATOM 994 N N . SER A 1 126 ? 17.401 23.016 -9.027 1.00 39.94 126 SER A N 1
ATOM 995 C CA . SER A 1 126 ? 18.455 23.977 -9.297 1.00 39.94 126 SER A CA 1
ATOM 996 C C . SER A 1 126 ? 17.955 25.314 -8.776 1.00 39.94 126 SER A C 1
ATOM 998 O O . SER A 1 126 ? 16.823 25.695 -9.081 1.00 39.94 126 SER A O 1
ATOM 1000 N N . ALA A 1 127 ? 18.783 25.946 -7.943 1.00 43.72 127 ALA A N 1
ATOM 1001 C CA . ALA A 1 127 ? 18.519 27.199 -7.255 1.00 43.72 127 ALA A CA 1
ATOM 1002 C C . ALA A 1 127 ? 17.640 28.152 -8.086 1.00 43.72 127 ALA A C 1
ATOM 1004 O O . ALA A 1 127 ? 17.821 28.217 -9.309 1.00 43.72 127 ALA A O 1
ATOM 1005 N N . PRO A 1 128 ? 16.725 28.909 -7.449 1.00 38.03 128 PRO A N 1
ATOM 1006 C CA . PRO A 1 128 ? 15.881 29.862 -8.152 1.00 38.03 128 PRO A CA 1
ATOM 1007 C C . PRO A 1 128 ? 16.766 30.751 -9.023 1.00 38.03 128 PRO A C 1
ATOM 1009 O O . PRO A 1 128 ? 17.592 31.515 -8.521 1.00 38.03 128 PRO A O 1
ATOM 1012 N N . ARG A 1 129 ? 16.626 30.620 -10.349 1.00 41.69 129 ARG A N 1
ATOM 1013 C CA . ARG A 1 129 ? 17.197 31.603 -11.265 1.00 41.69 129 ARG A CA 1
ATOM 1014 C C . ARG A 1 129 ? 16.618 32.956 -10.850 1.00 41.69 129 ARG A C 1
ATOM 1016 O O . ARG A 1 129 ? 15.395 33.047 -10.726 1.00 41.69 129 ARG A O 1
ATOM 1023 N N . PRO A 1 130 ? 17.446 33.988 -10.627 1.00 38.69 130 PRO A N 1
ATOM 1024 C CA . PRO A 1 130 ? 16.930 35.311 -10.338 1.00 38.69 130 PRO A CA 1
ATOM 1025 C C . PRO A 1 130 ? 16.056 35.752 -11.514 1.00 38.69 130 PRO A C 1
ATOM 1027 O O . PRO A 1 130 ? 16.512 35.843 -12.655 1.00 38.69 130 PRO A O 1
ATOM 1030 N N . THR A 1 131 ? 14.778 35.975 -11.229 1.00 43.75 131 THR A N 1
ATOM 1031 C CA . THR A 1 131 ? 13.843 36.679 -12.105 1.00 43.75 131 THR A CA 1
ATOM 1032 C C . THR A 1 131 ? 14.433 38.036 -12.487 1.00 43.75 131 THR A C 1
ATOM 1034 O O . THR A 1 131 ? 14.734 38.822 -11.584 1.00 43.75 131 THR A O 1
ATOM 1037 N N . PRO A 1 132 ? 14.553 38.377 -13.784 1.00 39.91 132 PRO A N 1
ATOM 1038 C CA . PRO A 1 132 ? 14.598 39.769 -14.183 1.00 39.91 132 PRO A CA 1
ATOM 1039 C C . PRO A 1 132 ? 13.222 40.375 -13.900 1.00 39.91 132 PRO A C 1
ATOM 1041 O O . PRO A 1 132 ? 12.183 39.791 -14.207 1.00 39.91 132 PRO A O 1
ATOM 1044 N N . ALA A 1 133 ? 13.251 41.528 -13.248 1.00 40.25 133 ALA A N 1
ATOM 1045 C CA . ALA A 1 133 ? 12.104 42.251 -12.742 1.00 40.25 133 ALA A CA 1
ATOM 1046 C C . ALA A 1 133 ? 10.987 42.479 -13.781 1.00 40.25 133 ALA A C 1
ATOM 1048 O O . ALA A 1 133 ? 11.237 42.875 -14.915 1.00 40.25 133 ALA A O 1
ATOM 1049 N N . ALA A 1 134 ? 9.759 42.272 -13.301 1.00 43.41 134 ALA A N 1
ATOM 1050 C CA . ALA A 1 134 ? 8.545 43.051 -13.536 1.00 43.41 134 ALA A CA 1
ATOM 1051 C C . ALA A 1 134 ? 8.349 43.750 -14.898 1.00 43.41 134 ALA A C 1
ATOM 1053 O O . ALA A 1 134 ? 8.983 44.762 -15.191 1.00 43.41 134 ALA A O 1
ATOM 1054 N N . ARG A 1 135 ? 7.272 43.361 -15.595 1.00 35.34 135 ARG A N 1
ATOM 1055 C CA . ARG A 1 135 ? 6.247 44.305 -16.083 1.00 35.34 135 ARG A CA 1
ATOM 1056 C C . ARG A 1 135 ? 4.862 43.632 -16.122 1.00 35.34 135 ARG A C 1
ATOM 1058 O O . ARG A 1 135 ? 4.808 42.409 -16.223 1.00 35.34 135 ARG A O 1
ATOM 1065 N N . PRO A 1 136 ? 3.777 44.403 -15.920 1.00 38.34 136 PRO A N 1
ATOM 1066 C CA . PRO A 1 136 ? 2.600 43.936 -15.195 1.00 38.34 136 PRO A CA 1
ATOM 1067 C C . PRO A 1 136 ? 1.461 43.417 -16.082 1.00 38.34 136 PRO A C 1
ATOM 1069 O O . PRO A 1 136 ? 1.361 43.752 -17.258 1.00 38.34 136 PRO A O 1
ATOM 1072 N N . ALA A 1 137 ? 0.624 42.618 -15.418 1.00 42.78 137 ALA A N 1
ATOM 1073 C CA . ALA A 1 137 ? -0.787 42.304 -15.633 1.00 42.78 137 ALA A CA 1
ATOM 1074 C C . ALA A 1 137 ? -1.481 42.816 -16.910 1.00 42.78 137 ALA A C 1
ATOM 1076 O O . ALA A 1 137 ? -1.693 44.014 -17.090 1.00 42.78 137 ALA A O 1
ATOM 1077 N N . ALA A 1 138 ? -2.002 41.862 -17.681 1.00 35.72 138 ALA A N 1
ATOM 1078 C CA . ALA A 1 138 ? -3.313 41.986 -18.302 1.00 35.72 138 ALA A CA 1
ATOM 1079 C C . ALA A 1 138 ? -4.120 40.736 -17.921 1.00 35.72 138 ALA A C 1
ATOM 1081 O O . ALA A 1 138 ? -3.758 39.618 -18.286 1.00 35.72 138 ALA A O 1
ATOM 1082 N N . GLU A 1 139 ? -5.160 40.942 -17.117 1.00 43.69 139 GLU A N 1
ATOM 1083 C CA . GLU A 1 139 ? -6.234 39.980 -16.877 1.00 43.69 139 GLU A CA 1
ATOM 1084 C C . GLU A 1 139 ? -6.980 39.704 -18.188 1.00 43.69 139 GLU A C 1
ATOM 1086 O O . GLU A 1 139 ? -7.363 40.648 -18.879 1.00 43.69 139 GLU A O 1
ATOM 1091 N N . VAL A 1 140 ? -7.239 38.430 -18.494 1.00 36.75 140 VAL A N 1
ATOM 1092 C CA . VAL A 1 140 ? -8.422 38.012 -19.261 1.00 36.75 140 VAL A CA 1
ATOM 1093 C C . VAL A 1 140 ? -8.954 36.719 -18.633 1.00 36.75 140 VAL A C 1
ATOM 1095 O O . VAL A 1 140 ? -8.208 35.762 -18.430 1.00 36.75 140 VAL A O 1
ATOM 1098 N N . ASP A 1 141 ? -10.237 36.773 -18.288 1.00 35.91 141 ASP A N 1
ATOM 1099 C CA . ASP A 1 141 ? -11.103 35.769 -17.656 1.00 35.91 141 ASP A CA 1
ATOM 1100 C C . ASP A 1 141 ? -11.201 34.448 -18.473 1.00 35.91 141 ASP A C 1
ATOM 1102 O O . ASP A 1 141 ? -10.915 34.449 -19.676 1.00 35.91 141 ASP A O 1
ATOM 1106 N N . PRO A 1 142 ? -11.586 33.309 -17.857 1.00 51.44 142 PRO A N 1
ATOM 1107 C CA . PRO A 1 142 ? -11.575 31.985 -18.451 1.00 51.44 142 PRO A CA 1
ATOM 1108 C C . PRO A 1 142 ? -12.850 31.739 -19.263 1.00 51.44 142 PRO A C 1
ATOM 1110 O O . PRO A 1 142 ? -13.963 31.974 -18.803 1.00 51.44 142 PRO A O 1
ATOM 1113 N N . GLY A 1 143 ? -12.700 31.201 -20.467 1.00 32.06 143 GLY A N 1
ATOM 1114 C CA . GLY A 1 143 ? -13.843 30.816 -21.285 1.00 32.06 143 GLY A CA 1
ATOM 1115 C C . GLY A 1 143 ? -13.413 30.041 -22.518 1.00 32.06 143 GLY A C 1
ATOM 1116 O O . GLY A 1 143 ? -12.899 30.626 -23.461 1.00 32.06 143 GLY A O 1
ATOM 1117 N N . ASP A 1 144 ? -13.613 28.725 -22.445 1.00 43.84 144 ASP A N 1
ATOM 1118 C CA . ASP A 1 144 ? -13.827 27.778 -23.542 1.00 43.84 144 ASP A CA 1
ATOM 1119 C C . ASP A 1 144 ? -12.972 27.892 -24.816 1.00 43.84 144 ASP A C 1
ATOM 1121 O O . ASP A 1 144 ? -13.271 28.668 -25.719 1.00 43.84 144 ASP A O 1
ATOM 1125 N N . ALA A 1 145 ? -12.003 26.976 -24.968 1.00 31.75 145 ALA A N 1
ATOM 1126 C CA . ALA A 1 145 ? -11.606 26.462 -26.285 1.00 31.75 145 ALA A CA 1
ATOM 1127 C C . ALA A 1 145 ? -10.843 25.117 -26.202 1.00 31.75 145 ALA A C 1
ATOM 1129 O O . ALA A 1 145 ? -9.625 25.070 -26.056 1.00 31.75 145 ALA A O 1
ATOM 1130 N N . ASP A 1 146 ? -11.617 24.038 -26.343 1.00 37.84 146 ASP A N 1
ATOM 1131 C CA . ASP A 1 146 ? -11.359 22.832 -27.152 1.00 37.84 146 ASP A CA 1
ATOM 1132 C C . ASP A 1 146 ? -10.166 21.877 -26.824 1.00 37.84 146 ASP A C 1
ATOM 1134 O O . ASP A 1 146 ? -8.999 22.198 -27.080 1.00 37.84 146 ASP A O 1
ATOM 1138 N N . PRO A 1 147 ? -10.414 20.621 -26.372 1.00 43.84 147 PRO A N 1
ATOM 1139 C CA . PRO A 1 147 ? -9.366 19.617 -26.125 1.00 43.84 147 PRO A CA 1
ATOM 1140 C C . PRO A 1 147 ? -8.656 19.098 -27.395 1.00 43.84 147 PRO A C 1
ATOM 1142 O O . PRO A 1 147 ? -7.721 18.299 -27.294 1.00 43.84 147 PRO A O 1
ATOM 1145 N N . ALA A 1 148 ? -9.048 19.540 -28.593 1.00 41.53 148 ALA A N 1
ATOM 1146 C CA . ALA A 1 148 ? -8.408 19.140 -29.847 1.00 41.53 148 ALA A CA 1
ATOM 1147 C C . ALA A 1 148 ? -7.088 19.885 -30.148 1.00 41.53 148 ALA A C 1
ATOM 1149 O O . ALA A 1 148 ? -6.223 19.344 -30.843 1.00 41.53 148 ALA A O 1
ATOM 1150 N N . ALA A 1 149 ? -6.876 21.088 -29.600 1.00 36.94 149 ALA A N 1
ATOM 1151 C CA . ALA A 1 149 ? -5.726 21.933 -29.949 1.00 36.94 149 ALA A CA 1
ATOM 1152 C C . ALA A 1 149 ? -4.410 21.562 -29.228 1.00 36.94 149 ALA A C 1
ATOM 1154 O O . ALA A 1 149 ? -3.334 22.016 -29.620 1.00 36.94 149 ALA A O 1
ATOM 1155 N N . ALA A 1 150 ? -4.450 20.682 -28.222 1.00 39.34 150 ALA A N 1
ATOM 1156 C CA . ALA A 1 150 ? -3.253 20.234 -27.499 1.00 39.34 150 ALA A CA 1
ATOM 1157 C C . ALA A 1 150 ? -2.418 19.174 -28.252 1.00 39.34 150 ALA A C 1
ATOM 1159 O O . ALA A 1 150 ? -1.367 18.759 -27.765 1.00 39.34 150 ALA A O 1
ATOM 1160 N N . ARG A 1 151 ? -2.855 18.716 -29.435 1.00 43.53 151 ARG A N 1
ATOM 1161 C CA . ARG A 1 151 ? -2.193 17.623 -30.177 1.00 43.53 151 ARG A CA 1
ATOM 1162 C C . ARG A 1 151 ? -1.065 18.046 -31.124 1.00 43.53 151 ARG A C 1
ATOM 1164 O O . ARG A 1 151 ? -0.396 17.175 -31.662 1.00 43.53 151 ARG A O 1
ATOM 1171 N N . ALA A 1 152 ? -0.808 19.337 -31.321 1.00 40.50 152 ALA A N 1
ATOM 1172 C CA . ALA A 1 152 ? 0.073 19.804 -32.399 1.00 40.50 152 ALA A CA 1
ATOM 1173 C C . ALA A 1 152 ? 1.387 20.454 -31.926 1.00 40.50 152 ALA A C 1
ATOM 1175 O O . ALA A 1 152 ? 1.782 21.488 -32.467 1.00 40.50 152 ALA A O 1
ATOM 1176 N N . ARG A 1 153 ? 2.078 19.890 -30.920 1.00 40.31 153 ARG A N 1
ATOM 1177 C CA . ARG A 1 153 ? 3.388 20.431 -30.495 1.00 40.31 153 ARG A CA 1
ATOM 1178 C C . ARG A 1 153 ? 4.578 19.489 -30.400 1.00 40.31 153 ARG A C 1
ATOM 1180 O O . ARG A 1 153 ? 5.661 19.994 -30.152 1.00 40.31 153 ARG A O 1
ATOM 1187 N N . ASP A 1 154 ? 4.458 18.216 -30.752 1.00 44.75 154 ASP A N 1
ATOM 1188 C CA . ASP A 1 154 ? 5.647 17.399 -31.000 1.00 44.75 154 ASP A CA 1
ATOM 1189 C C . ASP A 1 154 ? 5.428 16.497 -32.217 1.00 44.75 154 ASP A C 1
ATOM 1191 O O . ASP A 1 154 ? 4.391 15.851 -32.331 1.00 44.75 154 ASP A O 1
ATOM 1195 N N . GLY A 1 155 ? 6.402 16.444 -33.131 1.00 50.56 155 GLY A N 1
ATOM 1196 C CA . GLY A 1 155 ? 6.396 15.627 -34.356 1.00 50.56 155 GLY A CA 1
ATOM 1197 C C . GLY A 1 155 ? 6.504 14.112 -34.119 1.00 50.56 155 GLY A C 1
ATOM 1198 O O . GLY A 1 155 ? 7.274 13.429 -34.802 1.00 50.56 155 GLY A O 1
ATOM 1199 N N . PHE A 1 156 ? 5.776 13.596 -33.129 1.00 52.88 156 PHE A N 1
ATOM 1200 C CA . PHE A 1 156 ? 5.602 12.173 -32.877 1.00 52.88 156 PHE A CA 1
ATOM 1201 C C . PHE A 1 156 ? 4.473 11.648 -33.754 1.00 52.88 156 PHE A C 1
ATOM 1203 O O . PHE A 1 156 ? 3.364 12.178 -33.752 1.00 52.88 156 PHE A O 1
ATOM 1210 N N . VAL A 1 157 ? 4.779 10.604 -34.515 1.00 60.94 157 VAL A N 1
ATOM 1211 C CA . VAL A 1 157 ? 3.815 9.922 -35.377 1.00 60.94 157 VAL A CA 1
ATOM 1212 C C . VAL A 1 157 ? 3.347 8.663 -34.663 1.00 60.94 157 VAL A C 1
ATOM 1214 O O . VAL A 1 157 ? 4.161 7.945 -34.077 1.00 60.94 157 VAL A O 1
ATOM 1217 N N . ASP A 1 158 ? 2.039 8.413 -34.702 1.00 62.53 158 ASP A N 1
ATOM 1218 C CA . ASP A 1 158 ? 1.447 7.221 -34.105 1.00 62.53 158 ASP A CA 1
ATOM 1219 C C . ASP A 1 158 ? 1.959 5.963 -34.836 1.00 62.53 158 ASP A C 1
ATOM 1221 O O . ASP A 1 158 ? 1.812 5.852 -36.059 1.00 62.53 158 ASP A O 1
ATOM 1225 N N . PRO A 1 159 ? 2.579 5.005 -34.125 1.00 67.19 159 PRO A N 1
ATOM 1226 C CA . PRO A 1 159 ? 3.077 3.789 -34.749 1.00 67.19 159 PRO A CA 1
ATOM 1227 C C . PRO A 1 159 ? 1.946 2.932 -35.331 1.00 67.19 159 PRO A C 1
ATOM 1229 O O . PRO A 1 159 ? 0.842 2.869 -34.796 1.00 67.19 159 PRO A O 1
ATOM 1232 N N . THR A 1 160 ? 2.208 2.209 -36.420 1.00 74.06 160 THR A N 1
ATOM 1233 C CA . THR A 1 160 ? 1.240 1.227 -36.933 1.00 74.06 160 THR A CA 1
ATOM 1234 C C . THR A 1 160 ? 1.542 -0.131 -36.314 1.00 74.06 160 THR A C 1
ATOM 1236 O O . THR A 1 160 ? 2.568 -0.739 -36.614 1.00 74.06 160 THR A O 1
ATOM 1239 N N . ILE A 1 161 ? 0.660 -0.598 -35.429 1.00 76.81 161 ILE A N 1
ATOM 1240 C CA . ILE A 1 161 ? 0.729 -1.939 -34.834 1.00 76.81 161 ILE A CA 1
ATOM 1241 C C . ILE A 1 161 ? -0.249 -2.851 -35.591 1.00 76.81 161 ILE A C 1
ATOM 1243 O O . ILE A 1 161 ? -1.406 -2.481 -35.801 1.00 76.81 161 ILE A O 1
ATOM 1247 N N . VAL A 1 162 ? 0.202 -4.032 -35.996 1.00 80.69 162 VAL A N 1
ATOM 1248 C CA . VAL A 1 162 ? -0.590 -5.085 -36.643 1.00 80.69 162 VAL A CA 1
ATOM 1249 C C . VAL A 1 162 ? -0.573 -6.301 -35.724 1.00 80.69 162 VAL A C 1
ATOM 1251 O O . VAL A 1 162 ? 0.489 -6.709 -35.263 1.00 80.69 162 VAL A O 1
ATOM 1254 N N . VAL A 1 163 ? -1.744 -6.853 -35.420 1.00 76.31 163 VAL A N 1
ATOM 1255 C CA . VAL A 1 163 ? -1.877 -8.096 -34.645 1.00 76.31 163 VAL A CA 1
ATOM 1256 C C . VAL A 1 163 ? -2.119 -9.228 -35.637 1.00 76.31 163 VAL A C 1
ATOM 1258 O O . VAL A 1 163 ? -2.924 -9.062 -36.554 1.00 76.31 163 VAL A O 1
ATOM 1261 N N . THR A 1 164 ? -1.400 -10.337 -35.491 1.00 76.44 164 THR A N 1
ATOM 1262 C CA . THR A 1 164 ? -1.554 -11.524 -36.342 1.00 76.44 164 THR A CA 1
ATOM 1263 C C . THR A 1 164 ? -2.932 -12.169 -36.143 1.00 76.44 164 THR A C 1
ATOM 1265 O O . THR A 1 164 ? -3.561 -12.005 -35.097 1.00 76.44 164 THR A O 1
ATOM 1268 N N . GLU A 1 165 ? -3.439 -12.890 -37.150 1.00 68.94 165 GLU A N 1
ATOM 1269 C CA . GLU A 1 165 ? -4.787 -13.496 -37.112 1.00 68.94 165 GLU A CA 1
ATOM 1270 C C . GLU A 1 165 ? -4.968 -14.494 -35.958 1.00 68.94 165 GLU A C 1
ATOM 1272 O O . GLU A 1 165 ? -6.052 -14.597 -35.384 1.00 68.94 165 GLU A O 1
ATOM 1277 N N . ASP A 1 166 ? -3.884 -15.167 -35.568 1.00 67.62 166 ASP A N 1
ATOM 1278 C CA . ASP A 1 166 ? -3.814 -16.080 -34.423 1.00 67.62 166 ASP A CA 1
ATOM 1279 C C . ASP A 1 166 ? -3.883 -15.367 -33.057 1.00 67.62 166 ASP A C 1
ATOM 1281 O O . ASP A 1 166 ? -3.996 -16.026 -32.026 1.00 67.62 166 ASP A O 1
ATOM 1285 N N . ARG A 1 167 ? -3.835 -14.025 -33.037 1.00 67.31 167 ARG A N 1
ATOM 1286 C CA . ARG A 1 167 ? -3.745 -13.163 -31.843 1.00 67.31 167 ARG A CA 1
ATOM 1287 C C . ARG A 1 167 ? -2.561 -13.479 -30.924 1.00 67.31 167 ARG A C 1
ATOM 1289 O O . ARG A 1 167 ? -2.528 -12.999 -29.791 1.00 67.31 167 ARG A O 1
ATOM 1296 N N . LEU A 1 168 ? -1.586 -14.249 -31.400 1.00 71.50 168 LEU A N 1
ATOM 1297 C CA . LEU A 1 168 ? -0.414 -14.644 -30.626 1.00 71.50 168 LEU A CA 1
ATOM 1298 C C . LEU A 1 168 ? 0.740 -13.660 -30.792 1.00 71.50 168 LEU A C 1
ATOM 1300 O O . LEU A 1 168 ? 1.651 -13.672 -29.971 1.00 71.50 168 LEU A O 1
ATOM 1304 N N . GLN A 1 169 ? 0.734 -12.800 -31.812 1.00 80.75 169 GLN A N 1
ATOM 1305 C CA . GLN A 1 169 ? 1.811 -11.840 -32.032 1.00 80.75 169 GLN A CA 1
ATOM 1306 C C . GLN A 1 169 ? 1.283 -10.442 -32.349 1.00 80.75 169 GLN A C 1
ATOM 1308 O O . GLN A 1 169 ? 0.306 -10.248 -33.074 1.00 80.75 169 GLN A O 1
ATOM 1313 N N . ALA A 1 170 ? 1.976 -9.438 -31.821 1.00 81.44 170 ALA A N 1
ATOM 1314 C CA . ALA A 1 170 ? 1.802 -8.050 -32.214 1.00 81.44 170 ALA A CA 1
ATOM 1315 C C . ALA A 1 170 ? 3.097 -7.547 -32.845 1.00 81.44 170 ALA A C 1
ATOM 1317 O O . ALA A 1 170 ? 4.167 -7.641 -32.245 1.00 81.44 170 ALA A O 1
ATOM 1318 N N . ILE A 1 171 ? 2.995 -6.994 -34.049 1.00 83.38 171 ILE A N 1
ATOM 1319 C CA . ILE A 1 171 ? 4.116 -6.486 -34.836 1.00 83.38 171 ILE A CA 1
ATOM 1320 C C . ILE A 1 171 ? 3.939 -4.979 -34.996 1.00 83.38 171 ILE A C 1
ATOM 1322 O O . ILE A 1 171 ? 2.895 -4.510 -35.444 1.00 83.38 171 ILE A O 1
ATOM 1326 N N . ILE A 1 172 ? 4.958 -4.203 -34.644 1.00 83.25 172 ILE A N 1
ATOM 1327 C CA . ILE A 1 172 ? 5.012 -2.770 -34.932 1.00 83.25 172 ILE A CA 1
ATOM 1328 C C . ILE A 1 172 ? 5.804 -2.537 -36.214 1.00 83.25 172 ILE A C 1
ATOM 1330 O O . ILE A 1 172 ? 6.856 -3.142 -36.428 1.00 83.25 172 ILE A O 1
ATOM 1334 N N . THR A 1 173 ? 5.303 -1.640 -37.058 1.00 80.25 173 THR A N 1
ATOM 1335 C CA . THR A 1 173 ? 6.000 -1.184 -38.264 1.00 80.25 173 THR A CA 1
ATOM 1336 C C . THR A 1 173 ? 6.432 0.263 -38.085 1.00 80.25 173 THR A C 1
ATOM 1338 O O . THR A 1 173 ? 5.673 1.096 -37.578 1.00 80.25 173 THR A O 1
ATOM 1341 N N . ARG A 1 174 ? 7.666 0.568 -38.493 1.00 76.56 174 ARG A N 1
ATOM 1342 C CA . ARG A 1 174 ? 8.209 1.924 -38.448 1.00 76.56 174 ARG A CA 1
ATOM 1343 C C . ARG A 1 174 ? 7.460 2.831 -39.443 1.00 76.56 174 ARG A C 1
ATOM 1345 O O . ARG A 1 174 ? 7.350 2.467 -40.613 1.00 76.56 174 ARG A O 1
ATOM 1352 N N . PRO A 1 175 ? 6.964 4.009 -39.019 1.00 72.44 175 PRO A N 1
ATOM 1353 C CA . PRO A 1 175 ? 6.358 4.970 -39.930 1.00 72.44 175 PRO A CA 1
ATOM 1354 C C . PRO A 1 175 ? 7.427 5.614 -40.826 1.00 72.44 175 PRO A C 1
ATOM 1356 O O . PRO A 1 175 ? 8.568 5.802 -40.408 1.00 72.44 175 PRO A O 1
ATOM 1359 N N . ALA A 1 176 ? 7.050 5.979 -42.056 1.00 63.78 176 ALA A N 1
ATOM 1360 C CA . ALA A 1 176 ? 7.968 6.547 -43.052 1.00 63.78 176 ALA A CA 1
ATOM 1361 C C . ALA A 1 176 ? 8.595 7.889 -42.621 1.00 63.78 176 ALA A C 1
ATOM 1363 O O . ALA A 1 176 ? 9.699 8.227 -43.047 1.00 63.78 176 ALA A O 1
ATOM 1364 N N . HIS A 1 177 ? 7.910 8.642 -41.757 1.00 58.44 177 HIS A N 1
ATOM 1365 C CA . HIS A 1 177 ? 8.363 9.922 -41.219 1.00 58.44 177 HIS A CA 1
ATOM 1366 C C . HIS A 1 177 ? 7.974 10.043 -39.740 1.00 58.44 177 HIS A C 1
ATOM 1368 O O . HIS A 1 177 ? 6.957 9.491 -39.323 1.00 58.44 177 HIS A O 1
ATOM 1374 N N . GLY A 1 178 ? 8.760 10.797 -38.965 1.00 64.50 178 GLY A N 1
ATOM 1375 C CA . GLY A 1 178 ? 8.488 11.089 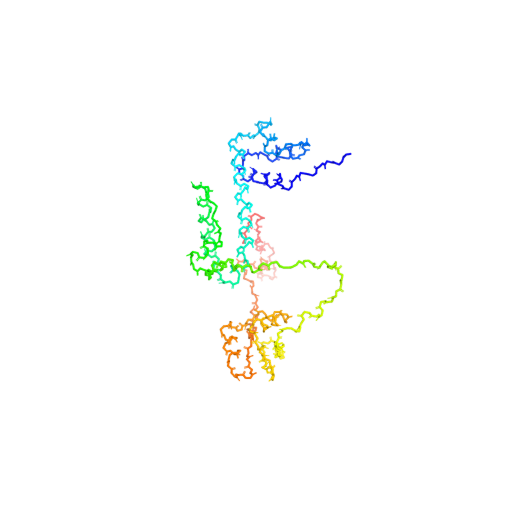-37.553 1.00 64.50 178 GLY A CA 1
ATOM 1376 C C . GLY A 1 178 ? 9.460 10.424 -36.581 1.00 64.50 178 GLY A C 1
ATOM 1377 O O . GLY A 1 178 ? 10.095 9.418 -36.890 1.00 64.50 178 GLY A O 1
ATOM 1378 N N . ARG A 1 179 ? 9.594 11.008 -35.385 1.00 62.09 179 ARG A N 1
ATOM 1379 C CA . ARG A 1 179 ? 10.340 10.377 -34.290 1.00 62.09 179 ARG A CA 1
ATOM 1380 C C . ARG A 1 179 ? 9.407 9.435 -33.544 1.00 62.09 179 ARG A C 1
ATOM 1382 O O . ARG A 1 179 ? 8.279 9.802 -33.231 1.00 62.09 179 ARG A O 1
ATOM 1389 N N . LEU A 1 180 ? 9.886 8.233 -33.248 1.00 71.31 180 LEU A N 1
ATOM 1390 C CA . LEU A 1 180 ? 9.174 7.268 -32.421 1.00 71.31 180 LEU A CA 1
ATOM 1391 C C . LEU A 1 180 ? 9.626 7.415 -30.970 1.00 71.31 180 LEU A C 1
ATOM 1393 O O . LEU A 1 180 ? 10.819 7.462 -30.679 1.00 71.31 180 LEU A O 1
ATOM 1397 N N . SER A 1 181 ? 8.662 7.483 -30.055 1.00 76.50 181 SER A N 1
ATOM 1398 C CA . SER A 1 181 ? 8.928 7.417 -28.620 1.00 76.50 181 SER A CA 1
ATOM 1399 C C . SER A 1 181 ? 8.533 6.038 -28.099 1.00 76.50 181 SER A C 1
ATOM 1401 O O . SER A 1 181 ? 7.382 5.641 -28.297 1.00 76.50 181 SER A O 1
ATOM 1403 N N . PRO A 1 182 ? 9.412 5.334 -27.362 1.00 76.25 182 PRO A N 1
ATOM 1404 C CA . PRO A 1 182 ? 9.046 4.104 -26.655 1.00 76.25 182 PRO A CA 1
ATOM 1405 C C . PRO A 1 182 ? 7.805 4.277 -25.770 1.00 76.25 182 PRO A C 1
ATOM 1407 O O . PRO A 1 182 ? 6.952 3.396 -25.696 1.00 76.25 182 PRO A O 1
ATOM 1410 N N . ARG A 1 183 ? 7.637 5.464 -25.170 1.00 76.75 183 ARG A N 1
ATOM 1411 C CA . ARG A 1 183 ? 6.464 5.800 -24.352 1.00 76.75 183 ARG A CA 1
ATOM 1412 C C . ARG A 1 183 ? 5.176 5.885 -25.176 1.00 76.75 183 ARG A C 1
ATOM 1414 O O . ARG A 1 183 ? 4.116 5.510 -24.682 1.00 76.75 183 ARG A O 1
ATOM 1421 N N . ALA A 1 184 ? 5.257 6.376 -26.415 1.00 74.56 184 ALA A N 1
ATOM 1422 C CA . ALA A 1 184 ? 4.114 6.427 -27.326 1.00 74.56 184 ALA A CA 1
ATOM 1423 C C . ALA A 1 184 ? 3.703 5.016 -27.776 1.00 74.56 184 ALA A C 1
ATOM 1425 O O . ALA A 1 184 ? 2.519 4.693 -27.750 1.00 74.56 184 ALA A O 1
ATOM 1426 N N . ILE A 1 185 ? 4.683 4.155 -28.078 1.00 79.62 185 ILE A N 1
ATOM 1427 C CA . ILE A 1 185 ? 4.455 2.746 -28.431 1.00 79.62 185 ILE A CA 1
ATOM 1428 C C . ILE A 1 185 ? 3.760 2.010 -27.282 1.00 79.62 185 ILE A C 1
ATOM 1430 O O . ILE A 1 185 ? 2.746 1.349 -27.497 1.00 79.62 185 ILE A O 1
ATOM 1434 N N . ARG A 1 186 ? 4.249 2.178 -26.048 1.00 78.31 186 ARG A N 1
ATOM 1435 C CA . ARG A 1 186 ? 3.669 1.520 -24.871 1.00 78.31 186 ARG A CA 1
ATOM 1436 C C . ARG A 1 186 ? 2.234 1.974 -24.594 1.00 78.31 186 ARG A C 1
ATOM 1438 O O . ARG A 1 186 ? 1.359 1.130 -24.436 1.00 78.31 186 ARG A O 1
ATOM 1445 N N . ARG A 1 187 ? 1.956 3.283 -24.657 1.00 78.50 187 ARG A N 1
ATOM 1446 C CA . ARG A 1 187 ? 0.577 3.806 -24.562 1.00 78.50 187 ARG A CA 1
ATOM 1447 C C . ARG A 1 187 ? -0.347 3.209 -25.619 1.00 78.50 187 ARG A C 1
ATOM 1449 O O . ARG A 1 187 ? -1.526 2.990 -25.354 1.00 78.50 187 ARG A O 1
ATOM 1456 N N . GLN A 1 188 ? 0.164 2.978 -26.824 1.00 77.81 188 GLN A N 1
ATOM 1457 C CA . GLN A 1 188 ? -0.632 2.422 -27.909 1.00 77.81 188 GLN A CA 1
ATOM 1458 C C . GLN A 1 188 ? -0.888 0.917 -27.736 1.00 77.81 188 GLN A C 1
ATOM 1460 O O . GLN A 1 188 ? -1.987 0.456 -28.044 1.00 77.81 188 GLN A O 1
ATOM 1465 N N . LEU A 1 189 ? 0.081 0.165 -27.204 1.00 81.25 189 LEU A N 1
ATOM 1466 C CA . LEU A 1 189 ? -0.095 -1.239 -26.814 1.00 81.25 189 LEU A CA 1
ATOM 1467 C C . LEU A 1 189 ? -1.122 -1.382 -25.682 1.00 81.25 189 LEU A C 1
ATOM 1469 O O . LEU A 1 189 ? -2.036 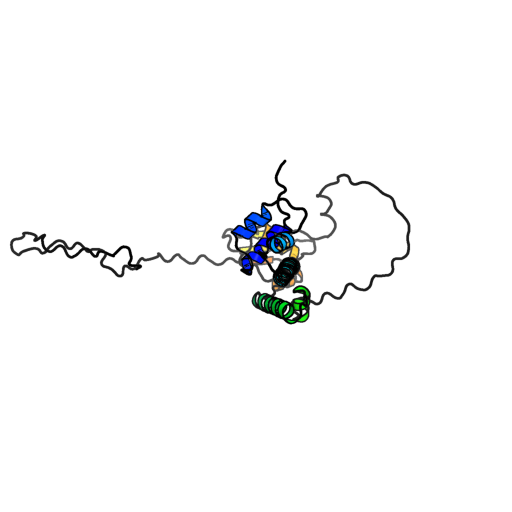-2.199 -25.786 1.00 81.25 189 LEU A O 1
ATOM 1473 N N . GLU A 1 190 ? -1.036 -0.525 -24.660 1.00 78.94 190 GLU A N 1
ATOM 1474 C CA . GLU A 1 190 ? -1.995 -0.464 -23.549 1.00 78.94 190 GLU A CA 1
ATOM 1475 C C . GLU A 1 190 ? -3.413 -0.152 -24.039 1.00 78.94 190 GLU A C 1
ATOM 1477 O O . GLU A 1 190 ? -4.362 -0.839 -23.666 1.00 78.94 190 GLU A O 1
ATOM 1482 N N . HIS A 1 191 ? -3.561 0.835 -24.931 1.00 76.19 191 HIS A N 1
ATOM 1483 C CA . HIS A 1 191 ? -4.858 1.190 -25.512 1.00 76.19 191 HIS A CA 1
ATOM 1484 C C . HIS A 1 191 ? -5.478 0.047 -26.330 1.00 76.19 191 HIS A C 1
ATOM 1486 O O . HIS A 1 191 ? -6.695 -0.030 -26.464 1.00 76.19 191 HIS A O 1
ATOM 1492 N N . ARG A 1 192 ? -4.651 -0.859 -26.862 1.00 74.44 192 ARG A N 1
ATOM 1493 C CA . ARG A 1 192 ? -5.091 -2.058 -27.590 1.00 74.44 192 ARG A CA 1
ATOM 1494 C C . ARG A 1 192 ? -5.198 -3.301 -26.708 1.00 74.44 192 ARG A C 1
ATOM 1496 O O . ARG A 1 192 ? -5.399 -4.389 -27.235 1.00 74.44 192 ARG A O 1
ATOM 1503 N N . HIS A 1 193 ? -5.086 -3.141 -25.387 1.00 76.88 193 HIS A N 1
ATOM 1504 C CA . HIS A 1 193 ? -5.142 -4.218 -24.396 1.00 76.88 193 HIS A CA 1
ATOM 1505 C C . HIS A 1 193 ? -4.071 -5.312 -24.582 1.00 76.88 193 HIS A C 1
ATOM 1507 O O . HIS A 1 193 ? -4.241 -6.438 -24.119 1.00 76.88 193 HIS A O 1
ATOM 1513 N N . ILE A 1 194 ? -2.937 -4.985 -25.212 1.00 75.19 194 ILE A N 1
ATOM 1514 C CA . ILE A 1 194 ? -1.803 -5.903 -25.378 1.00 75.19 194 ILE A CA 1
ATOM 1515 C C . ILE A 1 194 ? -0.900 -5.755 -24.148 1.00 75.19 194 ILE A C 1
ATOM 1517 O O . ILE A 1 194 ? -0.055 -4.866 -24.092 1.00 75.19 194 ILE A O 1
ATOM 1521 N N . GLN A 1 195 ? -1.136 -6.591 -23.134 1.00 71.62 195 GLN A N 1
ATOM 1522 C CA . GLN A 1 195 ? -0.458 -6.515 -21.827 1.00 71.62 195 GLN A CA 1
ATOM 1523 C C . GLN A 1 195 ? 0.494 -7.690 -21.563 1.00 71.62 195 GLN A C 1
ATOM 1525 O O . GLN A 1 195 ? 1.389 -7.582 -20.729 1.00 71.62 195 GLN A O 1
ATOM 1530 N N . PHE A 1 196 ? 0.315 -8.806 -22.273 1.00 67.25 196 PHE A N 1
ATOM 1531 C CA . PHE A 1 196 ? 1.087 -10.030 -22.074 1.00 67.25 196 PHE A CA 1
ATOM 1532 C C . PHE A 1 196 ? 2.158 -10.201 -23.149 1.00 67.25 196 PHE A C 1
ATOM 1534 O O . PHE A 1 196 ? 1.920 -9.925 -24.324 1.00 67.25 196 PHE A O 1
ATOM 1541 N N . GLY A 1 197 ? 3.339 -10.666 -22.730 1.00 69.00 197 GLY A N 1
ATOM 1542 C CA . GLY A 1 197 ? 4.443 -10.990 -23.634 1.00 69.00 197 GLY A CA 1
ATOM 1543 C C . GLY A 1 197 ? 5.075 -9.787 -24.333 1.00 69.00 197 GLY A C 1
ATOM 1544 O O . GLY A 1 197 ? 5.691 -9.964 -25.381 1.00 69.00 197 GLY A O 1
ATOM 1545 N N . VAL A 1 198 ? 4.892 -8.576 -23.795 1.00 81.94 198 VAL A N 1
ATOM 1546 C CA . VAL A 1 198 ? 5.449 -7.341 -24.361 1.00 81.94 198 VAL A CA 1
ATOM 1547 C C . VAL A 1 198 ? 6.971 -7.335 -24.209 1.00 81.94 198 VAL A C 1
ATOM 1549 O O . VAL A 1 198 ? 7.492 -7.668 -23.145 1.00 81.94 198 VAL A O 1
ATOM 1552 N N . VAL A 1 199 ? 7.678 -6.955 -25.274 1.00 83.12 199 VAL A N 1
ATOM 1553 C CA . VAL A 1 199 ? 9.144 -6.841 -25.262 1.00 83.12 199 VAL A CA 1
ATOM 1554 C C . VAL A 1 199 ? 9.627 -5.807 -24.246 1.00 83.12 199 VAL A C 1
ATOM 1556 O O . VAL A 1 199 ? 8.944 -4.826 -23.950 1.00 83.12 199 VAL A O 1
ATOM 1559 N N . ASP A 1 200 ? 10.830 -6.023 -23.721 1.00 82.06 200 ASP A N 1
ATOM 1560 C CA . ASP A 1 200 ? 11.425 -5.146 -22.722 1.00 82.06 200 ASP A CA 1
ATOM 1561 C C . ASP A 1 200 ? 11.674 -3.720 -23.247 1.00 82.06 200 ASP A C 1
ATOM 1563 O O . ASP A 1 200 ? 11.849 -3.455 -24.444 1.00 82.06 200 ASP A O 1
ATOM 1567 N N . ASP A 1 201 ? 11.725 -2.769 -22.311 1.00 75.62 201 ASP A N 1
ATOM 1568 C CA . ASP A 1 201 ? 11.944 -1.364 -22.650 1.00 75.62 201 ASP A CA 1
ATOM 1569 C C . ASP A 1 201 ? 13.301 -1.172 -23.345 1.00 75.62 201 ASP A C 1
ATOM 1571 O O . ASP A 1 201 ? 13.422 -0.334 -24.236 1.00 75.62 201 ASP A O 1
ATOM 1575 N N . ALA A 1 202 ? 14.308 -1.987 -23.014 1.00 76.38 202 ALA A N 1
ATOM 1576 C CA . ALA A 1 202 ? 15.619 -1.958 -23.659 1.00 76.38 202 ALA A CA 1
ATOM 1577 C C . ALA A 1 202 ? 15.551 -2.317 -25.156 1.00 76.38 202 ALA A C 1
ATOM 1579 O O . ALA A 1 202 ? 16.184 -1.645 -25.977 1.00 76.38 202 ALA A O 1
ATOM 1580 N N . THR A 1 203 ? 14.760 -3.322 -25.546 1.00 79.25 203 THR A N 1
ATOM 1581 C CA . THR A 1 203 ? 14.564 -3.678 -26.958 1.00 79.25 203 THR A CA 1
ATOM 1582 C C . THR A 1 203 ? 13.748 -2.623 -27.691 1.00 79.25 203 THR A C 1
ATOM 1584 O O . THR A 1 203 ? 14.085 -2.308 -28.833 1.00 79.25 203 THR A O 1
ATOM 1587 N N . LEU A 1 204 ? 12.760 -2.001 -27.039 1.00 81.00 204 LEU A N 1
ATOM 1588 C CA . LEU A 1 204 ? 12.026 -0.864 -27.610 1.00 81.00 204 LEU A CA 1
ATOM 1589 C C . LEU A 1 204 ? 12.931 0.348 -27.834 1.00 81.00 204 LEU A C 1
ATOM 1591 O O . LEU A 1 204 ? 12.899 0.939 -28.911 1.00 81.00 204 LEU A O 1
ATOM 1595 N N . TRP A 1 205 ? 13.777 0.698 -26.863 1.00 79.62 205 TRP A N 1
ATOM 1596 C CA . TRP A 1 205 ? 14.764 1.772 -27.002 1.00 79.62 205 TRP A CA 1
ATOM 1597 C C . TRP A 1 205 ? 15.738 1.495 -28.142 1.00 79.62 205 TRP A C 1
ATOM 1599 O O . TRP A 1 205 ? 15.957 2.358 -28.992 1.00 79.62 205 TRP A O 1
ATOM 1609 N N . ARG A 1 206 ? 16.276 0.273 -28.201 1.00 81.06 206 ARG A N 1
ATOM 1610 C CA . ARG A 1 206 ? 17.193 -0.157 -29.259 1.00 81.06 206 ARG A CA 1
ATOM 1611 C C . ARG A 1 206 ? 16.526 -0.153 -30.633 1.00 81.06 206 ARG A C 1
ATOM 1613 O O . ARG A 1 206 ? 17.157 0.248 -31.603 1.00 81.06 206 ARG A O 1
ATOM 1620 N N . TRP A 1 207 ? 15.261 -0.552 -30.729 1.00 81.00 207 TRP A N 1
ATOM 1621 C CA . TRP A 1 207 ? 14.515 -0.511 -31.984 1.00 81.00 207 TRP A CA 1
ATOM 1622 C C . TRP A 1 207 ? 14.160 0.914 -32.409 1.00 81.00 207 TRP A C 1
ATOM 1624 O O . TRP A 1 207 ? 14.286 1.233 -33.585 1.00 81.00 207 TRP A O 1
ATOM 1634 N N . CYS A 1 208 ? 13.787 1.792 -31.476 1.00 78.94 208 CYS A N 1
ATOM 1635 C CA . CYS A 1 208 ? 13.568 3.213 -31.756 1.00 78.94 208 CYS A CA 1
ATOM 1636 C C . CYS A 1 208 ? 14.856 3.930 -32.196 1.00 78.94 208 CYS A C 1
ATOM 1638 O O . CYS A 1 208 ? 14.777 4.872 -32.979 1.00 78.94 208 CYS A O 1
ATOM 1640 N N . ALA A 1 209 ? 16.023 3.488 -31.711 1.00 78.38 209 ALA A N 1
ATOM 1641 C CA . ALA A 1 209 ? 17.331 4.041 -32.069 1.00 78.38 209 ALA A CA 1
ATOM 1642 C C . ALA A 1 209 ? 17.977 3.395 -33.312 1.00 78.38 209 ALA A C 1
ATOM 1644 O O . ALA A 1 209 ? 18.856 4.003 -33.913 1.00 78.38 209 ALA A O 1
ATOM 1645 N N . GLY A 1 210 ? 17.588 2.167 -33.670 1.00 75.94 210 GLY A N 1
ATOM 1646 C CA . GLY A 1 210 ? 18.130 1.425 -34.816 1.00 75.94 210 GLY A CA 1
ATOM 1647 C C . GLY A 1 210 ? 17.433 1.752 -36.139 1.00 75.94 210 GLY A C 1
ATOM 1648 O O . GLY A 1 210 ? 16.694 2.725 -36.216 1.00 75.94 210 GLY A O 1
ATOM 1649 N N . ASP A 1 211 ? 17.608 0.901 -37.156 1.00 74.12 211 ASP A N 1
ATOM 1650 C CA . ASP A 1 211 ? 17.002 1.045 -38.500 1.00 74.12 211 ASP A CA 1
ATOM 1651 C C . ASP A 1 211 ? 16.085 -0.118 -38.908 1.00 74.12 211 ASP A C 1
ATOM 1653 O O . ASP A 1 211 ? 15.642 -0.215 -40.052 1.00 74.12 211 ASP A O 1
ATOM 1657 N N . ALA A 1 212 ? 15.769 -1.013 -37.972 1.00 78.12 212 ALA A N 1
ATOM 1658 C CA . ALA A 1 212 ? 14.918 -2.159 -38.261 1.00 78.12 212 ALA A CA 1
ATOM 1659 C C . ALA A 1 212 ? 13.486 -1.708 -38.645 1.00 78.12 212 ALA A C 1
ATOM 1661 O O . ALA A 1 212 ? 12.865 -0.944 -37.899 1.00 78.12 212 ALA A O 1
ATOM 1662 N N . PRO A 1 213 ? 12.928 -2.197 -39.771 1.00 76.94 213 PRO A N 1
ATOM 1663 C CA . PRO A 1 213 ? 11.629 -1.745 -40.277 1.00 76.94 213 PRO A CA 1
ATOM 1664 C C . PRO A 1 213 ? 10.448 -2.252 -39.439 1.00 76.94 213 PRO A C 1
ATOM 1666 O O . PRO A 1 213 ? 9.421 -1.580 -39.340 1.00 76.94 213 PRO A O 1
ATOM 1669 N N . THR A 1 214 ? 10.599 -3.418 -38.810 1.00 82.31 214 THR A N 1
ATOM 1670 C CA . THR A 1 214 ? 9.560 -4.079 -38.015 1.00 82.31 214 THR A CA 1
ATOM 1671 C C . THR A 1 214 ? 10.131 -4.640 -36.721 1.00 82.31 214 THR A C 1
ATOM 1673 O O . THR A 1 214 ? 11.304 -5.015 -36.668 1.00 82.31 214 THR A O 1
ATOM 1676 N N . LEU A 1 215 ? 9.293 -4.739 -35.692 1.00 82.88 215 LEU A N 1
ATOM 1677 C CA . LEU A 1 215 ? 9.615 -5.411 -34.434 1.00 82.88 215 LEU A CA 1
ATOM 1678 C C . LEU A 1 215 ? 8.392 -6.180 -33.933 1.00 82.88 215 LEU A C 1
ATOM 1680 O O . LEU A 1 215 ? 7.284 -5.651 -33.922 1.00 82.88 215 LEU A O 1
ATOM 1684 N N . VAL A 1 216 ? 8.593 -7.418 -33.487 1.00 83.75 216 VAL A N 1
ATOM 1685 C CA . VAL A 1 216 ? 7.579 -8.129 -32.700 1.00 83.75 216 VAL A CA 1
ATOM 1686 C C . VAL A 1 216 ? 7.563 -7.483 -31.319 1.00 83.75 216 VAL A C 1
ATOM 1688 O O . VAL A 1 216 ? 8.548 -7.558 -30.593 1.00 83.75 216 VAL A O 1
ATOM 1691 N N . VAL A 1 217 ? 6.482 -6.781 -30.996 1.00 81.88 217 VAL A N 1
ATOM 1692 C CA . VAL A 1 217 ? 6.332 -6.013 -29.752 1.00 81.88 217 VAL A CA 1
ATOM 1693 C C . VAL A 1 217 ? 5.610 -6.781 -28.662 1.00 81.88 217 VAL A C 1
ATOM 1695 O O . VAL A 1 217 ? 5.754 -6.421 -27.499 1.00 81.88 217 VAL A O 1
ATOM 1698 N N . ALA A 1 218 ? 4.869 -7.830 -29.016 1.00 81.25 218 ALA A N 1
ATOM 1699 C CA . ALA A 1 218 ? 4.328 -8.769 -28.048 1.00 81.25 218 ALA A CA 1
ATOM 1700 C C . ALA A 1 218 ? 4.238 -10.181 -28.629 1.00 81.25 218 ALA A C 1
ATOM 1702 O O . ALA A 1 218 ? 3.901 -10.337 -29.806 1.00 81.25 218 ALA A O 1
ATOM 1703 N N . GLN A 1 219 ? 4.508 -11.187 -27.798 1.00 79.50 219 GLN A N 1
ATOM 1704 C CA . GLN A 1 219 ? 4.372 -12.603 -28.133 1.00 79.50 219 GLN A CA 1
ATOM 1705 C C . GLN A 1 219 ? 3.616 -13.344 -27.022 1.00 79.50 219 GLN A C 1
ATOM 1707 O O . GLN A 1 219 ? 4.090 -13.451 -25.894 1.00 79.50 219 GLN A O 1
ATOM 1712 N N . GLY A 1 220 ? 2.432 -13.853 -27.344 1.00 74.56 220 GLY A N 1
ATOM 1713 C CA . GLY A 1 220 ? 1.632 -14.706 -26.475 1.00 74.56 220 GLY A CA 1
ATOM 1714 C C . GLY A 1 220 ? 2.215 -16.114 -26.350 1.00 74.56 220 GLY A C 1
ATOM 1715 O O . GLY A 1 220 ? 2.917 -16.599 -27.240 1.00 74.56 220 GLY A O 1
ATOM 1716 N N . ALA A 1 221 ? 1.905 -16.776 -25.238 1.00 70.62 221 ALA A N 1
ATOM 1717 C CA . ALA A 1 221 ? 2.171 -18.198 -25.064 1.00 70.62 221 ALA A CA 1
ATOM 1718 C C . ALA A 1 221 ? 1.104 -19.022 -25.800 1.00 70.62 221 ALA A C 1
ATOM 1720 O O . ALA A 1 221 ? -0.076 -18.663 -25.790 1.00 70.62 221 ALA A O 1
ATOM 1721 N N . ALA A 1 222 ? 1.511 -20.125 -26.431 1.00 69.94 222 ALA A N 1
ATOM 1722 C CA . ALA A 1 222 ? 0.562 -21.090 -26.974 1.00 69.94 222 ALA A CA 1
ATOM 1723 C C . ALA A 1 222 ? -0.262 -21.700 -25.829 1.00 69.94 222 ALA A C 1
ATOM 1725 O O . ALA A 1 222 ? 0.268 -21.925 -24.740 1.00 69.94 222 ALA A O 1
ATOM 1726 N N . ALA A 1 223 ? -1.548 -21.959 -26.069 1.00 65.81 223 ALA A N 1
ATOM 1727 C CA . ALA A 1 223 ? -2.390 -22.624 -25.083 1.00 65.81 223 ALA A CA 1
ATOM 1728 C C . ALA A 1 223 ? -1.843 -24.030 -24.799 1.00 65.81 223 ALA A C 1
ATOM 1730 O O . ALA A 1 223 ? -1.616 -24.809 -25.728 1.00 65.81 223 ALA A O 1
ATOM 1731 N N . GLU A 1 224 ? -1.638 -24.350 -23.523 1.00 72.50 224 GLU A N 1
ATOM 1732 C CA . GLU A 1 224 ? -1.356 -25.724 -23.124 1.00 72.50 224 GLU A CA 1
ATOM 1733 C C . GLU A 1 224 ? -2.624 -26.568 -23.325 1.00 72.50 224 GLU A C 1
ATOM 1735 O O . GLU A 1 224 ? -3.725 -26.108 -23.001 1.00 72.50 224 GLU A O 1
ATOM 1740 N N . PRO A 1 225 ? -2.511 -27.782 -23.890 1.00 73.94 225 PRO A N 1
ATOM 1741 C CA . PRO A 1 225 ? -3.654 -28.673 -24.015 1.00 73.94 225 PRO A CA 1
ATOM 1742 C C . PRO A 1 225 ? -4.213 -28.981 -22.622 1.00 73.94 225 PRO A C 1
ATOM 1744 O O . PRO A 1 225 ? -3.463 -29.308 -21.702 1.00 73.94 225 PRO A O 1
ATOM 1747 N N . SER A 1 226 ? -5.533 -28.869 -22.464 1.00 62.22 226 SER A N 1
ATOM 1748 C CA . SER A 1 226 ? -6.194 -29.203 -21.206 1.00 62.22 226 SER A CA 1
ATOM 1749 C C . SER A 1 226 ? -5.965 -30.675 -20.884 1.00 62.22 226 SER A C 1
ATOM 1751 O O . SER A 1 226 ? -6.249 -31.547 -21.705 1.00 62.22 226 SER A O 1
ATOM 1753 N N . ILE A 1 227 ? -5.476 -30.946 -19.680 1.00 74.81 227 ILE A N 1
ATOM 1754 C CA . ILE A 1 227 ? -5.518 -32.285 -19.108 1.00 74.81 227 ILE A CA 1
ATOM 1755 C C . ILE A 1 227 ? -6.893 -32.412 -18.459 1.00 74.81 227 ILE A C 1
ATOM 1757 O O . ILE A 1 227 ? -7.249 -31.583 -17.619 1.00 74.81 227 ILE A O 1
ATOM 1761 N N . ASP A 1 228 ? -7.673 -33.411 -18.868 1.00 78.94 228 ASP A N 1
ATOM 1762 C CA . ASP A 1 228 ? -8.944 -33.709 -18.214 1.00 78.94 228 ASP A CA 1
ATOM 1763 C C . ASP A 1 228 ? -8.686 -33.956 -16.722 1.00 78.94 228 ASP A C 1
ATOM 1765 O O . ASP A 1 228 ? -7.853 -34.784 -16.340 1.00 78.94 228 ASP A O 1
ATOM 1769 N N . GLY A 1 229 ? -9.371 -33.200 -15.864 1.00 69.50 229 GLY A N 1
ATOM 1770 C CA . GLY A 1 229 ? -9.304 -33.415 -14.424 1.00 69.50 229 GLY A CA 1
ATOM 1771 C C . GLY A 1 229 ? -9.918 -34.769 -14.075 1.00 69.50 229 GLY A C 1
ATOM 1772 O O . GLY A 1 229 ? -10.996 -35.102 -14.564 1.00 69.50 229 GLY A O 1
ATOM 1773 N N . TYR A 1 230 ? -9.257 -35.542 -13.217 1.00 78.62 230 TYR A N 1
ATOM 1774 C CA . TYR A 1 230 ? -9.821 -36.766 -12.655 1.00 78.62 230 TYR A CA 1
ATOM 1775 C C . TYR A 1 230 ? -10.134 -36.569 -11.171 1.00 78.62 230 TYR A C 1
ATOM 1777 O O . TYR A 1 230 ? -9.478 -35.792 -10.478 1.00 78.62 230 TYR A O 1
ATOM 1785 N N . VAL A 1 231 ? -11.162 -37.269 -10.695 1.00 76.06 231 VAL A N 1
ATOM 1786 C CA . VAL A 1 231 ? -11.493 -37.369 -9.272 1.00 76.06 231 VAL A CA 1
ATOM 1787 C C . VAL A 1 231 ? -11.045 -38.747 -8.809 1.00 76.06 231 VAL A C 1
ATOM 1789 O O . VAL A 1 231 ? -11.537 -39.757 -9.311 1.00 76.06 231 VAL A O 1
ATOM 1792 N N . GLU A 1 232 ? -10.100 -38.791 -7.876 1.00 79.19 232 GLU A N 1
ATOM 1793 C CA . GLU A 1 232 ? -9.687 -40.030 -7.222 1.00 79.19 232 GLU A CA 1
ATOM 1794 C C . GLU A 1 232 ? -10.516 -40.218 -5.948 1.00 79.19 232 GLU A C 1
ATOM 1796 O O . GLU A 1 232 ? -10.464 -39.406 -5.024 1.00 79.19 232 GLU A O 1
ATOM 1801 N N . TYR A 1 233 ? -11.326 -41.275 -5.914 1.00 77.25 233 TYR A N 1
ATOM 1802 C CA . TYR A 1 233 ? -12.098 -41.638 -4.732 1.00 77.25 233 TYR A CA 1
ATOM 1803 C C . TYR A 1 233 ? -11.268 -42.585 -3.861 1.00 77.25 233 TYR A C 1
ATOM 1805 O O . TYR A 1 233 ? -10.982 -43.710 -4.261 1.00 77.25 233 TYR A O 1
ATOM 1813 N N . HIS A 1 234 ? -10.922 -42.158 -2.645 1.00 75.25 234 HIS A N 1
ATOM 1814 C CA . HIS A 1 234 ? -10.273 -43.014 -1.637 1.00 75.25 234 HIS A CA 1
ATOM 1815 C C . HIS A 1 234 ? -11.271 -43.848 -0.815 1.00 75.25 234 HIS A C 1
ATOM 1817 O O . HIS A 1 234 ? -10.934 -44.377 0.243 1.00 75.25 234 HIS A O 1
ATOM 1823 N N . PHE A 1 235 ? -12.509 -43.956 -1.289 1.00 71.31 235 PHE A N 1
ATOM 1824 C CA . PHE A 1 235 ? -13.560 -44.767 -0.694 1.00 71.31 235 PHE A CA 1
ATOM 1825 C C . PHE A 1 235 ? -14.263 -45.580 -1.779 1.00 71.31 235 PHE A C 1
ATOM 1827 O O . PHE A 1 235 ? -14.227 -45.227 -2.960 1.00 71.31 235 PHE A O 1
ATOM 1834 N N . ASP A 1 236 ? -14.903 -46.673 -1.372 1.00 63.84 236 ASP A N 1
ATOM 1835 C CA . ASP A 1 236 ? -15.644 -47.523 -2.296 1.00 63.84 236 ASP A CA 1
ATOM 1836 C C . ASP A 1 236 ? -16.859 -46.766 -2.856 1.00 63.84 236 ASP A C 1
ATOM 1838 O O . ASP A 1 236 ? -17.743 -46.323 -2.118 1.00 63.84 236 ASP A O 1
ATOM 1842 N N . THR A 1 237 ? -16.887 -46.594 -4.176 1.00 65.19 237 THR A N 1
ATOM 1843 C CA . THR A 1 237 ? -17.965 -45.899 -4.892 1.00 65.19 237 THR A CA 1
ATOM 1844 C C . THR A 1 237 ? -19.136 -46.824 -5.235 1.00 65.19 237 THR A C 1
ATOM 1846 O O . THR A 1 237 ? -20.170 -46.344 -5.702 1.00 65.19 237 THR A O 1
ATOM 1849 N N . ALA A 1 238 ? -19.022 -48.130 -4.960 1.00 64.62 238 ALA A N 1
ATOM 1850 C CA . ALA A 1 238 ? -20.057 -49.132 -5.198 1.00 64.62 238 ALA A CA 1
ATOM 1851 C C . ALA A 1 238 ? -20.358 -49.979 -3.937 1.00 64.62 238 ALA A C 1
ATOM 1853 O O . ALA A 1 238 ? -20.221 -51.201 -3.965 1.00 64.62 238 ALA A O 1
ATOM 1854 N N . PRO A 1 239 ? -20.846 -49.372 -2.833 1.00 57.25 239 PRO A N 1
ATOM 1855 C CA . PRO A 1 239 ? -21.024 -50.066 -1.550 1.00 57.25 239 PRO A CA 1
ATOM 1856 C C . PRO A 1 239 ? -22.129 -51.141 -1.550 1.00 57.25 239 PRO A C 1
ATOM 1858 O O . PRO A 1 239 ? -22.195 -51.976 -0.652 1.00 57.25 239 PRO A O 1
ATOM 1861 N N . LEU A 1 240 ? -23.019 -51.138 -2.547 1.00 59.75 240 LEU A N 1
ATOM 1862 C CA . LEU A 1 240 ? -24.077 -52.137 -2.693 1.00 59.75 240 LEU A CA 1
ATOM 1863 C C . LEU A 1 240 ? -23.603 -53.281 -3.586 1.00 59.75 240 LEU A C 1
ATOM 1865 O O . LEU A 1 240 ? -23.781 -53.254 -4.804 1.00 59.75 240 LEU A O 1
ATOM 1869 N N . GLN A 1 241 ? -23.055 -54.320 -2.965 1.00 61.53 241 GLN A N 1
ATOM 1870 C CA . GLN A 1 241 ? -22.895 -55.600 -3.643 1.00 61.53 241 GLN A CA 1
ATOM 1871 C C . GLN A 1 241 ? -24.275 -56.254 -3.811 1.00 61.53 241 GLN A C 1
ATOM 1873 O O . GLN A 1 241 ? -25.102 -56.246 -2.893 1.00 61.53 241 GLN A O 1
ATOM 1878 N N . MET A 1 242 ? -24.558 -56.789 -5.004 1.00 57.59 242 MET A N 1
ATOM 1879 C CA . MET A 1 242 ? -25.691 -57.702 -5.167 1.00 57.59 242 MET A CA 1
ATOM 1880 C C . MET A 1 242 ? -25.405 -58.899 -4.263 1.00 57.59 242 MET A C 1
ATOM 1882 O O . MET A 1 242 ? -24.347 -59.506 -4.399 1.00 57.59 242 MET A O 1
ATOM 1886 N N . GLY A 1 243 ? -26.292 -59.156 -3.302 1.00 60.38 243 GLY A N 1
ATOM 1887 C CA . GLY A 1 243 ? -26.072 -60.150 -2.254 1.00 60.38 243 GLY A CA 1
ATOM 1888 C C . GLY A 1 243 ? -25.689 -61.533 -2.790 1.00 60.38 243 GLY A C 1
ATOM 1889 O O . GLY A 1 243 ? -25.887 -61.848 -3.964 1.00 60.38 243 GLY A O 1
ATOM 1890 N N . THR A 1 244 ? -25.109 -62.354 -1.924 1.00 63.38 244 THR A N 1
ATOM 1891 C CA . THR A 1 244 ? -24.472 -63.617 -2.300 1.00 63.38 244 THR A CA 1
ATOM 1892 C C . THR A 1 244 ? -25.470 -64.573 -2.970 1.00 63.38 244 THR A C 1
ATOM 1894 O O . THR A 1 244 ? -26.537 -64.875 -2.427 1.00 63.38 244 THR A O 1
ATOM 1897 N N . ALA A 1 245 ? -25.138 -65.046 -4.174 1.00 65.81 245 ALA A N 1
ATOM 1898 C CA . ALA A 1 245 ? -25.921 -66.061 -4.871 1.00 65.81 245 ALA A CA 1
ATOM 1899 C C . ALA A 1 245 ? -25.703 -67.421 -4.198 1.00 65.81 245 ALA A C 1
ATOM 1901 O O . ALA A 1 245 ? -24.566 -67.868 -4.051 1.00 65.81 245 ALA A O 1
ATOM 1902 N N . ARG A 1 246 ? -26.789 -68.072 -3.777 1.00 72.12 246 ARG A N 1
ATOM 1903 C CA . ARG A 1 246 ? -26.744 -69.432 -3.234 1.00 72.12 246 ARG A CA 1
ATOM 1904 C C . ARG A 1 246 ? -26.733 -70.456 -4.368 1.00 72.12 246 ARG A C 1
ATOM 1906 O O . ARG A 1 246 ? -27.186 -70.177 -5.478 1.00 72.12 246 ARG A O 1
ATOM 1913 N N . ASP A 1 247 ? -26.270 -71.666 -4.064 1.00 72.12 247 ASP A N 1
ATOM 1914 C CA . ASP A 1 247 ? -26.185 -72.780 -5.024 1.00 72.12 247 ASP A CA 1
ATOM 1915 C C . ASP A 1 247 ? -27.551 -73.186 -5.617 1.00 72.12 247 ASP A C 1
ATOM 1917 O O . ASP A 1 247 ? -27.614 -73.824 -6.667 1.00 72.12 247 ASP A O 1
ATOM 1921 N N . ASP A 1 248 ? -28.655 -72.796 -4.970 1.00 76.50 248 ASP A N 1
ATOM 1922 C CA . ASP A 1 248 ? -30.033 -73.010 -5.426 1.00 76.50 248 ASP A CA 1
ATOM 1923 C C . ASP A 1 248 ? -30.555 -71.914 -6.381 1.00 76.50 248 ASP A C 1
ATOM 1925 O O . ASP A 1 248 ? -31.701 -71.971 -6.829 1.00 76.50 248 ASP A O 1
ATOM 1929 N N . GLY A 1 249 ? -29.720 -70.927 -6.725 1.00 71.19 249 GLY A N 1
ATOM 1930 C CA . GLY A 1 249 ? -30.066 -69.817 -7.614 1.00 71.19 249 GLY A CA 1
ATOM 1931 C C . GLY A 1 249 ? -30.855 -68.692 -6.940 1.00 71.19 249 GLY A C 1
ATOM 1932 O O . GLY A 1 249 ? -31.224 -67.723 -7.609 1.00 71.19 249 GLY A O 1
ATOM 1933 N N . THR A 1 250 ? -31.103 -68.779 -5.630 1.00 73.25 250 THR A N 1
ATOM 1934 C CA . THR A 1 250 ? -31.733 -67.702 -4.860 1.00 73.25 250 THR A CA 1
ATOM 1935 C C . THR A 1 250 ? -30.683 -66.710 -4.354 1.00 73.25 250 THR A C 1
ATOM 1937 O O . THR A 1 250 ? -29.617 -67.093 -3.874 1.00 73.25 250 THR A O 1
ATOM 1940 N N . LEU A 1 251 ? -30.983 -65.413 -4.451 1.00 70.44 251 LEU A N 1
ATOM 1941 C CA . LEU A 1 251 ? -30.119 -64.341 -3.948 1.00 70.44 251 LEU A CA 1
ATOM 1942 C C . LEU A 1 251 ? -30.410 -64.081 -2.468 1.00 70.44 251 LEU A C 1
ATOM 1944 O O . LEU A 1 251 ? -31.557 -63.815 -2.096 1.00 70.44 251 LEU A O 1
ATOM 1948 N N . ASP A 1 252 ? -29.374 -64.136 -1.632 1.00 66.44 252 ASP A N 1
ATOM 1949 C CA . ASP A 1 252 ? -29.472 -63.742 -0.231 1.00 66.44 252 ASP A CA 1
ATOM 1950 C C . ASP A 1 252 ? -29.265 -62.230 -0.087 1.00 66.44 252 ASP A C 1
ATOM 1952 O O . ASP A 1 252 ? -28.164 -61.712 -0.245 1.00 66.44 252 ASP A O 1
ATOM 1956 N N . PHE A 1 253 ? -30.343 -61.502 0.202 1.00 64.56 253 PHE A N 1
ATOM 1957 C CA . PHE A 1 253 ? -30.322 -60.045 0.355 1.00 64.56 253 PHE A CA 1
ATOM 1958 C C . PHE A 1 253 ? -29.969 -59.579 1.775 1.00 64.56 253 PHE A C 1
ATOM 1960 O O . PHE A 1 253 ? -30.037 -58.373 2.028 1.00 64.56 253 PHE A O 1
ATOM 1967 N N . ALA A 1 254 ? -29.658 -60.498 2.698 1.00 63.78 254 ALA A N 1
ATOM 1968 C CA . ALA A 1 254 ? -29.287 -60.156 4.070 1.00 63.78 254 ALA A CA 1
ATOM 1969 C C . ALA A 1 254 ? -27.861 -59.584 4.161 1.00 63.78 254 ALA A C 1
ATOM 1971 O O . ALA A 1 254 ? -27.634 -58.647 4.922 1.00 63.78 254 ALA A O 1
ATOM 1972 N N . GLU A 1 255 ? -26.930 -60.069 3.335 1.00 58.66 255 GLU A N 1
ATOM 1973 C CA . GLU A 1 255 ? -25.563 -59.539 3.221 1.00 58.66 255 GLU A CA 1
ATOM 1974 C C . GLU A 1 255 ? -25.475 -58.459 2.135 1.00 58.66 255 GLU A C 1
ATOM 1976 O O . GLU A 1 255 ? -24.792 -58.591 1.122 1.00 58.66 255 GLU A O 1
ATOM 1981 N N . LYS A 1 256 ? -26.203 -57.359 2.327 1.00 57.12 256 LYS A N 1
ATOM 1982 C CA . LYS A 1 256 ? -25.886 -56.109 1.62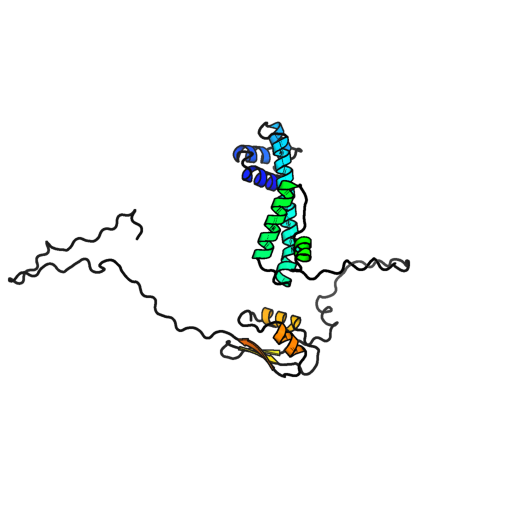8 1.00 57.12 256 LYS A CA 1
ATOM 1983 C C . LYS A 1 256 ? -24.813 -55.443 2.472 1.00 57.12 256 LYS A C 1
ATOM 1985 O O . LYS A 1 256 ? -25.118 -55.067 3.599 1.00 57.12 256 LYS A O 1
ATOM 1990 N N . GLY A 1 257 ? -23.578 -55.386 1.978 1.00 59.19 257 GLY A N 1
ATOM 1991 C CA . GLY A 1 257 ? -22.452 -54.772 2.690 1.00 59.19 257 GLY A CA 1
ATOM 1992 C C . GLY A 1 257 ? -22.819 -53.441 3.363 1.00 59.19 257 GLY A C 1
ATOM 1993 O O . GLY A 1 257 ? -23.742 -52.742 2.937 1.00 59.19 257 GLY A O 1
ATOM 1994 N N . GLU A 1 258 ? -22.124 -53.109 4.451 1.00 60.38 258 GLU A N 1
ATOM 1995 C CA . GLU A 1 258 ? -22.398 -51.885 5.203 1.00 60.38 258 GLU A CA 1
ATOM 1996 C C . GLU A 1 258 ? -22.240 -50.652 4.308 1.00 60.38 258 GLU A C 1
ATOM 1998 O O . GLU A 1 258 ? -21.223 -50.468 3.638 1.00 60.38 258 GLU A O 1
ATOM 2003 N N . VAL A 1 259 ? -23.256 -49.785 4.304 1.00 61.72 259 VAL A N 1
ATOM 2004 C CA . VAL A 1 259 ? -23.154 -48.486 3.638 1.00 61.72 259 VAL A CA 1
ATOM 2005 C C . VAL A 1 259 ? -22.159 -47.647 4.440 1.00 61.72 259 VAL A C 1
ATOM 2007 O O . VAL A 1 259 ? -22.413 -47.409 5.624 1.00 61.72 259 VAL A O 1
ATOM 2010 N N . PRO A 1 260 ? -21.054 -47.173 3.843 1.00 60.69 260 PRO A N 1
ATOM 2011 C CA . PRO A 1 260 ? -20.129 -46.305 4.547 1.00 60.69 260 PRO A CA 1
ATOM 2012 C C . PRO A 1 260 ? -20.847 -44.994 4.893 1.00 60.69 260 PRO A C 1
ATOM 2014 O O . PRO A 1 260 ? -21.198 -44.206 4.015 1.00 60.69 260 PRO A O 1
ATOM 2017 N N . VAL A 1 261 ? -21.106 -44.776 6.183 1.00 61.94 261 VAL A N 1
ATOM 2018 C CA . VAL A 1 261 ? -21.685 -43.531 6.702 1.00 61.94 261 VAL A CA 1
ATOM 2019 C C . VAL A 1 261 ? -20.547 -42.649 7.192 1.00 61.94 261 VAL A C 1
ATOM 2021 O O . VAL A 1 261 ? -19.826 -43.018 8.116 1.00 61.94 261 VAL A O 1
ATOM 2024 N N . VAL A 1 262 ? -20.400 -41.469 6.594 1.00 67.25 262 VAL A N 1
ATOM 2025 C CA . VAL A 1 262 ? -19.475 -40.441 7.081 1.00 67.25 262 VAL A CA 1
ATOM 2026 C C . VAL A 1 262 ? -20.240 -39.535 8.057 1.00 67.25 262 VAL A C 1
ATOM 2028 O O . VAL A 1 262 ? -21.247 -38.943 7.659 1.00 67.25 262 VAL A O 1
ATOM 2031 N N . PRO A 1 263 ? -19.828 -39.430 9.335 1.00 70.94 263 PRO A N 1
ATOM 2032 C CA . PRO A 1 263 ? -20.449 -38.520 10.294 1.00 70.94 263 PRO A CA 1
ATOM 2033 C C . PRO A 1 263 ? -20.323 -37.063 9.840 1.00 70.94 263 PRO A C 1
ATOM 2035 O O . PRO A 1 263 ? -19.291 -36.675 9.298 1.00 70.94 263 PRO A O 1
ATOM 2038 N N . ALA A 1 264 ? -21.337 -36.241 10.126 1.00 69.88 264 ALA A N 1
ATOM 2039 C CA . ALA A 1 264 ? -21.402 -34.841 9.685 1.00 69.88 264 ALA A CA 1
ATOM 2040 C C . ALA A 1 264 ? -20.197 -33.978 10.120 1.00 69.88 264 ALA A C 1
ATOM 2042 O O . ALA A 1 264 ? -19.876 -33.004 9.446 1.00 69.88 264 ALA A O 1
ATOM 2043 N N . ASP A 1 265 ? -19.508 -34.364 11.198 1.00 70.69 265 ASP A N 1
ATOM 2044 C CA . ASP A 1 265 ? -18.352 -33.643 11.746 1.00 70.69 265 ASP A CA 1
ATOM 2045 C C . ASP A 1 265 ? -16.996 -34.182 11.245 1.00 70.69 265 ASP A C 1
ATOM 2047 O O . ASP A 1 265 ? -15.941 -33.803 11.755 1.00 70.69 265 ASP A O 1
ATOM 2051 N N . THR A 1 266 ? -17.001 -35.084 10.258 1.00 64.44 266 THR A N 1
ATOM 2052 C CA . THR A 1 266 ? -15.777 -35.624 9.650 1.00 64.44 266 THR A CA 1
ATOM 2053 C C . THR A 1 266 ? -15.467 -34.852 8.373 1.00 64.44 266 THR A C 1
ATOM 2055 O O . THR A 1 266 ? -16.178 -34.971 7.378 1.00 64.44 266 THR A O 1
ATOM 2058 N N . LEU A 1 267 ? -14.398 -34.057 8.396 1.00 54.66 267 LEU A N 1
ATOM 2059 C CA . LEU A 1 267 ? -13.814 -33.495 7.180 1.00 54.66 267 LEU A CA 1
ATOM 2060 C C . LEU A 1 267 ? -12.947 -34.572 6.520 1.00 54.66 267 LEU A C 1
ATOM 2062 O O . LEU A 1 267 ? -12.016 -35.074 7.151 1.00 54.66 267 LEU A O 1
ATOM 2066 N N . LEU A 1 268 ? -13.298 -34.926 5.283 1.00 59.25 268 LEU A N 1
ATOM 2067 C CA . LEU A 1 268 ? -12.481 -35.736 4.377 1.00 59.25 268 LEU A CA 1
ATOM 2068 C C . LEU A 1 268 ? -11.491 -34.842 3.626 1.00 59.25 268 LEU A C 1
ATOM 2070 O O . LEU A 1 268 ? -11.916 -33.743 3.196 1.00 59.25 268 LEU A O 1
#

pLDDT: mean 71.01, std 14.32, range [31.75, 88.0]

Sequence (268 aa):
MRPDRPSTDDEDLARVALRMGLVDADALRAALAAPSDRGLLDRLQAAGRLSGEQAELCRRAHAFTTFRAQDLRDAEPLVRQHAVPDEAVRRLLEYQKQRFLKVGERLSLVDLLRREQLLPEQTPPSAPRPTPAARPAAEVDPGDADPAAARARDGFVDPTIVVTEDRLQAIITRPAHGRLSPRAIRRQLEHRHIQFGVVDDATLWRWCAGDAPTLVVAQGAAAEPSIDGYVEYHFDTAPLQMGTARDDGTLDFAEKGEVPVVPADTLL

Secondary structure (DSSP, 8-state):
-PPPPPPHHHHHHHHHHHHTTSS-HHHHHHHHHS--SS-HHHHHHHTTSS-HHHHHHHHHHHHHHHHHHHHHHHHHHHHHHTT--HHHHHHHHHHHHHHHHHH-----HHHHHHHTTSS---------PPPPP-------------TTGGG-SS-BPPPEEEE-TTSSEEEEE--SSSB--HHHHHHHHHHTT--SSBPPHHHHHHHHHS--SEEEEEEPPPPPPPPPP----SS-S---PPPPBPTTS-B--S------PPPTT---

Foldseek 3Di:
DDQDQADPLLVLLLVLCVVVVQADPVLSVVLRRDDDPDGSLVSCVVVVSHDPVRSVVSVLSSVLVVLVVVLCVVCVVQCVVLVQDPVLLVVLVVVQVVCCVPPVDHDRSVVVCVVVVSGPPPPPPPPPDDDDDDDDDDDDDDDDDDPPVVPPDFQADQWDWDADPVNFWIKTFDDPDGQHDLVSVVVVCVVVVNDAQADDSVVSVVVSVDDDGMDGGGGHDDDDPDDDDDDDDPDDPCQFDQADQDPVRDGDPPPGGDDDDDDPPDDD

Radius of gyration: 34.46 Å; chains: 1; bounding box: 52×117×76 Å